Protein AF-A0A8S3UVW4-F1 (afdb_monomer_lite)

InterPro domains:
  IPR052336 MlaD Inter-membrane Phospholipid Transporter [PTHR33371] (251-351)

pLDDT: mean 81.44, std 20.73, range [29.52, 98.62]

Secondary structure (DSSP, 8-state):
-HHHHHHHHHHHHHHHHHHH--HHHHHHHHHHHHHHHHHHHHHHHHHHHHHHS--SSTT-HHHHHHHHHHHHHTT----S--PEEETTEEE-SHHHHHHHHHHHHHHHH-------HHHHHHHS--------PPPP--------------------TTTHHHHHHHHHHHHHHHHHHHHHHHHHHHHHHHHHHHHHHHHHHHHHHHHHHHHHHHHHHHHHHHHHHHHHHHHHHHHHHHHHHHHHHHHHHHHHHHHHHHHHHHHHHHHHHHHHHHHHHHHHHHHHHHHHHHHHHHHHHHHHHHHHHHHHHHHHHHHHHHHHHHHHHHHHHHHHHHHHHHHHHHHHHHHHHHHHHHT-

Sequence (356 aa):
METKRLIRKRDRLYKKSKKSGNASLAKKYKEVKHQVQKSIRKSYWEYIESIILPPQDETNFGTMKKFWTYIKHKKTDYSGITEIKQDGKLLTDPLQKAGALNAQFQSVFTPASNISHTEFVKQCNMPQNTPFPPISKLIIKTDESTGKVKTITRDSKSIAGDFTSSTEDAYSNFDDLLSIVDDMLSIVDDLQSIVDDLQSIVDDLQSIVDDLQSIDDDFQSIDDDLQSIVDDLQSNDDDLQSIDDDLQSIDDDLQSIVDDLQSIDDDLQSIVDDLQSIVDDLQSIVDDLQSIVDDLQSIVDDLQSIVDDLQSIVDDLQSIVDDLQSIDDDLQSIVDNFNSIVDNFKSSVEDYRIMR

Radius of gyration: 77.14 Å; chains: 1; bounding box: 157×60×262 Å

Structure (mmCIF, N/CA/C/O backbone):
data_AF-A0A8S3UVW4-F1
#
_entry.id   AF-A0A8S3UVW4-F1
#
loop_
_atom_site.group_PDB
_atom_site.id
_atom_site.type_symbol
_atom_site.label_atom_id
_atom_site.label_alt_id
_atom_site.label_comp_id
_atom_site.label_asym_id
_atom_site.label_entity_id
_atom_site.label_seq_id
_atom_site.pdbx_PDB_ins_code
_atom_site.Cartn_x
_atom_site.Cartn_y
_atom_site.Cartn_z
_atom_site.occupancy
_atom_site.B_iso_or_equiv
_atom_site.auth_seq_id
_atom_site.auth_comp_id
_atom_site.auth_asym_id
_atom_site.auth_atom_id
_atom_site.pdbx_PDB_model_num
ATOM 1 N N . MET A 1 1 ? 16.684 -0.192 30.675 1.00 62.12 1 MET A N 1
ATOM 2 C CA . MET A 1 1 ? 17.155 1.165 30.276 1.00 62.12 1 MET A CA 1
ATOM 3 C C . MET A 1 1 ? 17.521 1.268 28.795 1.00 62.12 1 MET A C 1
ATOM 5 O O . MET A 1 1 ? 17.350 2.335 28.212 1.00 62.12 1 MET A O 1
ATOM 9 N N . GLU A 1 2 ? 17.996 0.188 28.182 1.00 83.25 2 GLU A N 1
ATOM 10 C CA . GLU A 1 2 ? 18.424 0.146 26.780 1.00 83.25 2 GLU A CA 1
ATOM 11 C C . GLU A 1 2 ? 17.274 0.349 25.775 1.00 83.25 2 GLU A C 1
ATOM 13 O O . GLU A 1 2 ? 17.370 1.210 24.900 1.00 83.25 2 GLU A O 1
ATOM 18 N N . THR A 1 3 ? 16.123 -0.295 25.994 1.00 87.44 3 THR A N 1
ATOM 19 C CA . THR A 1 3 ? 14.907 -0.168 25.165 1.00 87.44 3 THR A CA 1
ATOM 20 C C . THR A 1 3 ? 14.432 1.285 25.044 1.00 87.44 3 THR A C 1
ATOM 22 O O . THR A 1 3 ? 14.183 1.783 23.949 1.00 87.44 3 THR A O 1
ATOM 25 N N . LYS A 1 4 ? 14.407 2.031 26.163 1.00 90.12 4 LYS A N 1
ATOM 26 C CA . LYS A 1 4 ? 14.031 3.460 26.184 1.00 90.12 4 LYS A CA 1
ATOM 27 C C . LYS A 1 4 ? 15.009 4.335 25.387 1.00 90.12 4 LYS A C 1
ATOM 29 O O . LYS A 1 4 ? 14.594 5.318 24.775 1.00 90.12 4 LYS A O 1
ATOM 34 N N . ARG A 1 5 ? 16.307 4.002 25.377 1.00 93.06 5 ARG A N 1
ATOM 35 C CA . ARG A 1 5 ? 17.310 4.719 24.568 1.00 93.06 5 ARG A CA 1
ATOM 36 C C . ARG A 1 5 ? 17.104 4.455 23.076 1.00 93.06 5 ARG A C 1
ATOM 38 O O . ARG A 1 5 ? 17.167 5.402 22.294 1.00 93.06 5 ARG A O 1
ATOM 45 N N . LEU A 1 6 ? 16.810 3.210 22.697 1.00 92.62 6 LEU A N 1
ATOM 46 C CA . LEU A 1 6 ? 16.515 2.831 21.312 1.00 92.62 6 LEU A CA 1
ATOM 47 C C . LEU A 1 6 ? 15.239 3.504 20.790 1.00 92.62 6 LEU A C 1
ATOM 49 O O . LEU A 1 6 ? 15.260 4.037 19.684 1.00 92.62 6 LEU A O 1
ATOM 53 N N . ILE A 1 7 ? 14.179 3.584 21.602 1.00 93.56 7 ILE A N 1
ATOM 54 C CA . ILE A 1 7 ? 12.934 4.289 21.242 1.00 93.56 7 ILE A CA 1
ATOM 55 C C . ILE A 1 7 ? 13.212 5.772 20.964 1.00 93.56 7 ILE A C 1
ATOM 57 O O . ILE A 1 7 ? 12.913 6.274 19.885 1.00 93.56 7 ILE A O 1
ATOM 61 N N . ARG A 1 8 ? 13.914 6.464 21.870 1.00 95.31 8 ARG A N 1
ATOM 62 C CA . ARG A 1 8 ? 14.284 7.875 21.653 1.00 95.31 8 ARG A CA 1
ATOM 63 C C . ARG A 1 8 ? 15.152 8.067 20.406 1.00 95.31 8 ARG A C 1
ATOM 65 O O . ARG A 1 8 ? 15.046 9.088 19.728 1.00 95.31 8 ARG A O 1
ATOM 72 N N . LYS A 1 9 ? 16.039 7.112 20.108 1.00 94.06 9 LYS A N 1
ATOM 73 C CA . LYS A 1 9 ? 16.880 7.129 18.902 1.00 94.06 9 LYS A CA 1
ATOM 74 C C . LYS A 1 9 ? 16.036 6.945 17.636 1.00 94.06 9 LYS A C 1
ATOM 76 O O . LYS A 1 9 ? 16.234 7.706 16.690 1.00 94.06 9 LYS A O 1
ATOM 81 N N . ARG A 1 10 ? 15.079 6.009 17.643 1.00 96.06 10 ARG A N 1
ATOM 82 C CA . ARG A 1 10 ? 14.088 5.804 16.574 1.00 96.06 10 ARG A CA 1
ATOM 83 C C . ARG A 1 10 ? 13.322 7.095 16.295 1.00 96.06 10 ARG A C 1
ATOM 85 O O . ARG A 1 10 ? 13.303 7.543 15.155 1.00 96.06 10 ARG A O 1
ATOM 92 N N . ASP A 1 11 ? 12.774 7.732 17.327 1.00 95.19 11 ASP A N 1
ATOM 93 C CA . ASP A 1 11 ? 11.920 8.920 17.172 1.00 95.19 11 ASP A CA 1
ATOM 94 C C . ASP A 1 11 ? 12.699 10.124 16.632 1.00 95.19 11 ASP A C 1
ATOM 96 O O . ASP A 1 11 ? 12.209 10.883 15.795 1.00 95.19 11 ASP A O 1
ATOM 100 N N . ARG A 1 12 ? 13.957 10.285 17.061 1.00 94.38 12 ARG A N 1
ATOM 101 C CA . ARG A 1 12 ? 14.860 11.304 16.504 1.00 94.38 12 ARG A CA 1
ATOM 102 C C . ARG A 1 12 ? 15.159 11.051 15.028 1.00 94.38 12 ARG A C 1
ATOM 104 O O . ARG A 1 12 ? 15.201 12.007 14.258 1.00 94.38 12 ARG A O 1
ATOM 111 N N . LEU A 1 13 ? 15.394 9.797 14.642 1.00 93.19 13 LEU A N 1
ATOM 112 C CA . LEU A 1 13 ? 15.670 9.430 13.252 1.00 93.19 13 LEU A CA 1
ATOM 113 C C . LEU A 1 13 ? 14.435 9.591 12.366 1.00 93.19 13 LEU A C 1
ATOM 115 O O . LEU A 1 13 ? 14.574 10.122 11.273 1.00 93.19 13 LEU A O 1
ATOM 119 N N . TYR A 1 14 ? 13.246 9.247 12.862 1.00 93.38 14 TYR A N 1
ATOM 120 C CA . TYR A 1 14 ? 11.978 9.491 12.173 1.00 93.38 14 TYR A CA 1
ATOM 121 C C . TYR A 1 14 ? 11.787 10.981 11.864 1.00 93.38 14 TYR A C 1
ATOM 123 O O . TYR A 1 14 ? 11.655 11.370 10.705 1.00 93.38 14 TYR A O 1
ATOM 131 N N . LYS A 1 15 ? 11.905 11.839 12.890 1.00 94.00 15 LYS A N 1
ATOM 132 C CA . LYS A 1 15 ? 11.778 13.299 12.736 1.00 94.00 15 LYS A CA 1
ATOM 133 C C . LYS A 1 15 ? 12.813 13.883 11.770 1.00 94.00 15 LYS A C 1
ATOM 135 O O . LYS A 1 15 ? 12.501 14.817 11.039 1.00 94.00 15 LYS A O 1
ATOM 140 N N . LYS A 1 16 ? 14.045 13.363 11.766 1.00 91.62 16 LYS A N 1
ATOM 141 C CA . LYS A 1 16 ? 15.105 13.809 10.844 1.00 91.62 16 LYS A CA 1
ATOM 142 C C . LYS A 1 16 ? 14.888 13.309 9.415 1.00 91.62 16 LYS A C 1
ATOM 144 O O . LYS A 1 16 ? 15.088 14.082 8.488 1.00 91.62 16 LYS A O 1
ATOM 149 N N . SER A 1 17 ? 14.464 12.058 9.245 1.00 91.44 17 SER A N 1
ATOM 150 C CA . SER A 1 17 ? 14.150 11.464 7.942 1.00 91.44 17 SER A CA 1
ATOM 151 C C . SER A 1 17 ? 13.014 12.222 7.258 1.00 91.44 17 SER A C 1
ATOM 153 O O . SER A 1 17 ? 13.178 12.649 6.121 1.00 91.44 17 SER A O 1
ATOM 155 N N . LYS A 1 18 ? 11.918 12.482 7.985 1.00 89.88 18 LYS A N 1
ATOM 156 C CA . LYS A 1 18 ? 10.736 13.187 7.466 1.00 89.88 18 LYS A CA 1
ATOM 157 C C . LYS A 1 18 ? 11.033 14.633 7.040 1.00 89.88 18 LYS A C 1
ATOM 159 O O . LYS A 1 18 ? 10.442 15.120 6.094 1.00 89.88 18 LYS A O 1
ATOM 164 N N . LYS A 1 19 ? 11.972 15.315 7.712 1.00 87.69 19 LYS A N 1
ATOM 165 C CA . LYS A 1 19 ? 12.374 16.695 7.370 1.00 87.69 19 LYS A CA 1
ATOM 166 C C . LYS A 1 19 ? 13.393 16.797 6.235 1.00 87.69 19 LYS A C 1
ATOM 168 O O . LYS A 1 19 ? 13.472 17.834 5.595 1.00 87.69 19 LYS A O 1
ATOM 173 N N . SER A 1 20 ? 14.237 15.782 6.065 1.00 82.50 20 SER A N 1
ATOM 174 C CA . SER A 1 20 ? 15.402 15.838 5.174 1.00 82.50 20 SER A CA 1
ATOM 175 C C . SER A 1 20 ? 15.191 15.116 3.843 1.00 82.50 20 SER A C 1
ATOM 177 O O . SER A 1 20 ? 16.038 15.282 2.971 1.00 82.50 20 SER A O 1
ATOM 179 N N . GLY A 1 21 ? 14.182 14.245 3.717 1.00 78.31 21 GLY A N 1
ATOM 180 C CA . GLY A 1 21 ? 13.968 13.415 2.519 1.00 78.31 21 GLY A CA 1
ATOM 181 C C . GLY A 1 21 ? 15.118 12.448 2.189 1.00 78.31 21 GLY A C 1
ATOM 182 O O . GLY A 1 21 ? 15.147 11.841 1.129 1.00 78.31 21 GLY A O 1
ATOM 183 N N . ASN A 1 22 ? 16.108 12.298 3.076 1.00 87.56 22 ASN A N 1
ATOM 184 C CA . ASN A 1 22 ? 17.343 11.581 2.771 1.00 87.56 22 ASN A CA 1
ATOM 185 C C . ASN A 1 22 ? 17.173 10.061 2.951 1.00 87.56 22 ASN A C 1
ATOM 187 O O . ASN A 1 22 ? 16.996 9.574 4.075 1.00 87.56 22 ASN A O 1
ATOM 191 N N . ALA A 1 23 ? 17.332 9.307 1.858 1.00 87.00 23 ALA A N 1
ATOM 192 C CA . ALA A 1 23 ? 17.219 7.846 1.817 1.00 87.00 23 ALA A CA 1
ATOM 193 C C . ALA A 1 23 ? 18.143 7.118 2.819 1.00 87.00 23 ALA A C 1
ATOM 195 O O . ALA A 1 23 ? 17.774 6.091 3.397 1.00 87.00 23 ALA A O 1
ATOM 196 N N . SER A 1 24 ? 19.324 7.673 3.117 1.00 90.50 24 SER A N 1
ATOM 197 C CA . SER A 1 24 ? 20.253 7.112 4.112 1.00 90.50 24 SER A CA 1
ATOM 198 C C . SER A 1 24 ? 19.690 7.182 5.538 1.00 90.50 24 SER A C 1
ATOM 200 O O . SER A 1 24 ? 19.870 6.261 6.342 1.00 90.50 24 SER A O 1
ATOM 202 N N . LEU A 1 25 ? 18.975 8.264 5.868 1.00 89.06 25 LEU A N 1
ATOM 203 C CA . LEU A 1 25 ? 18.324 8.430 7.169 1.00 89.06 25 LEU A CA 1
ATOM 204 C C . LEU A 1 25 ? 17.079 7.549 7.290 1.00 89.06 25 LEU A C 1
ATOM 206 O O . LEU A 1 25 ? 16.865 6.974 8.358 1.00 89.06 25 LEU A O 1
ATOM 210 N N . ALA A 1 26 ? 16.325 7.379 6.201 1.00 88.75 26 ALA A N 1
ATOM 211 C CA . ALA A 1 26 ? 15.185 6.467 6.142 1.00 88.75 26 ALA A CA 1
ATOM 212 C C . ALA A 1 26 ? 15.614 5.009 6.383 1.00 88.75 26 ALA A C 1
ATOM 214 O O . ALA A 1 26 ? 15.018 4.307 7.205 1.00 88.75 26 ALA A O 1
ATOM 215 N N . LYS A 1 27 ? 16.719 4.570 5.761 1.00 93.56 27 LYS A N 1
ATOM 216 C CA . LYS A 1 27 ? 17.301 3.237 5.990 1.00 93.56 27 LYS A CA 1
ATOM 217 C C . LYS A 1 27 ? 17.732 3.041 7.449 1.00 93.56 27 LYS A C 1
ATOM 219 O O . LYS A 1 27 ? 17.365 2.045 8.071 1.00 93.56 27 LYS A O 1
ATOM 224 N N . LYS A 1 28 ? 18.429 4.024 8.036 1.00 93.25 28 LYS A N 1
ATOM 225 C CA . LYS A 1 28 ? 18.827 4.002 9.460 1.00 93.25 28 LYS A CA 1
ATOM 226 C C . LYS A 1 28 ? 17.626 3.999 10.408 1.00 93.25 28 LYS A C 1
ATOM 228 O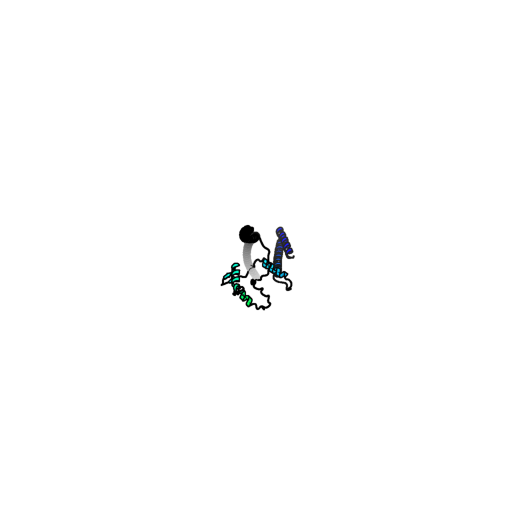 O . LYS A 1 28 ? 17.679 3.366 11.461 1.00 93.25 28 LYS A O 1
ATOM 233 N N . TYR A 1 29 ? 16.545 4.697 10.065 1.00 94.88 29 TYR A N 1
ATOM 234 C CA . TYR A 1 29 ? 15.299 4.644 10.824 1.00 94.88 29 TYR A CA 1
ATOM 235 C C . TYR A 1 29 ? 14.685 3.239 10.788 1.00 94.88 29 TYR A C 1
ATOM 237 O O . TYR A 1 29 ? 14.384 2.708 11.857 1.00 94.88 29 TYR A O 1
ATOM 245 N N . LYS A 1 30 ? 14.557 2.617 9.604 1.00 94.44 30 LYS A N 1
ATOM 246 C CA . LYS A 1 30 ? 14.018 1.251 9.459 1.00 94.44 30 LYS A CA 1
ATOM 247 C C . LYS A 1 30 ? 14.817 0.243 10.295 1.00 94.44 30 LYS A C 1
ATOM 249 O O . LYS A 1 30 ? 14.230 -0.554 11.025 1.00 94.44 30 LYS A O 1
ATOM 254 N N . GLU A 1 31 ? 16.143 0.346 10.281 1.00 95.44 31 GLU A N 1
ATOM 255 C CA . GLU A 1 31 ? 17.030 -0.512 11.074 1.00 95.44 31 GLU A CA 1
ATOM 256 C C . GLU A 1 31 ? 16.821 -0.335 12.590 1.00 95.44 31 GLU A C 1
ATOM 258 O O . GLU A 1 31 ? 16.631 -1.308 13.324 1.00 95.44 31 GLU A O 1
ATOM 263 N N . VAL A 1 32 ? 16.770 0.912 13.076 1.00 95.00 32 VAL A N 1
ATOM 264 C CA . VAL A 1 32 ? 16.536 1.191 14.502 1.00 95.00 32 VAL A CA 1
ATOM 265 C C . VAL A 1 32 ? 15.099 0.844 14.921 1.00 95.00 32 VAL A C 1
ATOM 267 O O . VAL A 1 32 ? 14.898 0.382 16.043 1.00 95.00 32 VAL A O 1
ATOM 270 N N . LYS A 1 33 ? 14.100 0.987 14.037 1.00 95.50 33 LYS A N 1
ATOM 271 C CA . LYS A 1 33 ? 12.714 0.529 14.262 1.00 95.50 33 LYS A CA 1
ATOM 272 C C . LYS A 1 33 ? 12.684 -0.979 14.524 1.00 95.50 33 LYS A C 1
ATOM 274 O O . LYS A 1 33 ? 12.089 -1.409 15.512 1.00 95.50 33 LYS A O 1
ATOM 279 N N . HIS A 1 34 ? 13.392 -1.760 13.709 1.00 95.38 34 HIS A N 1
ATOM 280 C CA . HIS A 1 34 ? 13.513 -3.208 13.888 1.00 95.38 34 HIS A CA 1
ATOM 281 C C . HIS A 1 34 ? 14.207 -3.579 15.208 1.00 95.38 34 HIS A C 1
ATOM 283 O O . HIS A 1 34 ? 13.744 -4.455 15.940 1.00 95.38 34 HIS A O 1
ATOM 289 N N . GLN A 1 35 ? 15.282 -2.871 15.569 1.00 94.12 35 GLN A N 1
ATOM 290 C CA . GLN A 1 35 ? 15.969 -3.077 16.850 1.00 94.12 35 GLN A CA 1
ATOM 291 C C . GLN A 1 35 ? 15.068 -2.771 18.053 1.00 94.12 35 GLN A C 1
ATOM 293 O O . GLN A 1 35 ? 15.087 -3.511 19.036 1.00 94.12 35 GLN A O 1
ATOM 298 N N . VAL A 1 36 ? 14.249 -1.717 17.973 1.00 95.31 36 VAL A N 1
ATOM 299 C CA . VAL A 1 36 ? 13.255 -1.388 19.006 1.00 95.31 36 VAL A CA 1
ATOM 300 C C . VAL A 1 36 ? 12.237 -2.515 19.151 1.00 95.31 36 VAL A C 1
ATOM 302 O O . VAL A 1 36 ? 12.032 -2.986 20.265 1.00 95.31 36 VAL A O 1
ATOM 305 N N . GLN A 1 37 ? 11.651 -2.994 18.050 1.00 93.62 37 GLN A N 1
ATOM 306 C CA . GLN A 1 37 ? 10.683 -4.097 18.085 1.00 93.62 37 GLN A CA 1
ATOM 307 C C . GLN A 1 37 ? 11.289 -5.367 18.693 1.00 93.62 37 GLN A C 1
ATOM 309 O O . GLN A 1 37 ? 10.684 -5.984 19.570 1.00 93.62 37 GLN A O 1
ATOM 314 N N . LYS A 1 38 ? 12.515 -5.723 18.290 1.00 94.25 38 LYS A N 1
ATOM 315 C CA . LYS A 1 38 ? 13.238 -6.874 18.845 1.00 94.25 38 LYS A CA 1
ATOM 316 C C . LYS A 1 38 ? 13.501 -6.709 20.342 1.00 94.25 38 LYS A C 1
ATOM 318 O O . LYS A 1 38 ? 13.289 -7.649 21.099 1.00 94.25 38 LYS A O 1
ATOM 323 N N . SER A 1 39 ? 13.926 -5.523 20.777 1.00 92.81 39 SER A N 1
ATOM 324 C CA . SER A 1 39 ? 14.197 -5.240 22.189 1.00 92.81 39 SER A CA 1
ATOM 325 C C . SER A 1 39 ? 12.926 -5.236 23.040 1.00 92.81 39 SER A C 1
ATOM 327 O O . SER A 1 39 ? 12.961 -5.768 24.143 1.00 92.81 39 SER A O 1
ATOM 329 N N . ILE A 1 40 ? 11.806 -4.708 22.534 1.00 91.75 40 ILE A N 1
ATOM 330 C CA . ILE A 1 40 ? 10.508 -4.745 23.227 1.00 91.75 40 ILE A CA 1
ATOM 331 C C . ILE A 1 40 ? 10.032 -6.188 23.381 1.00 91.75 40 ILE A C 1
ATOM 333 O O . ILE A 1 40 ? 9.729 -6.602 24.495 1.00 91.75 40 ILE A O 1
ATOM 337 N N . ARG A 1 41 ? 10.034 -6.974 22.293 1.00 91.25 41 ARG A N 1
ATOM 338 C CA . ARG A 1 41 ? 9.670 -8.398 22.350 1.00 91.25 41 ARG A CA 1
ATOM 339 C C . ARG A 1 41 ? 10.564 -9.161 23.319 1.00 91.25 41 ARG A C 1
ATOM 341 O O . ARG A 1 41 ? 10.056 -9.932 24.119 1.00 91.25 41 ARG A O 1
ATOM 348 N N . LYS A 1 42 ? 11.878 -8.920 23.287 1.00 91.69 42 LYS A N 1
ATOM 349 C CA . LYS A 1 42 ? 12.822 -9.552 24.212 1.00 91.69 42 LYS A CA 1
ATOM 350 C C . LYS A 1 42 ? 12.509 -9.198 25.667 1.00 91.69 42 LYS A C 1
ATOM 352 O O . LYS A 1 42 ? 12.380 -10.099 26.478 1.00 91.69 42 LYS A O 1
ATOM 357 N N . SER A 1 43 ? 12.332 -7.915 25.986 1.00 88.50 43 SER A N 1
ATOM 358 C CA . SER A 1 43 ? 12.001 -7.478 27.349 1.00 88.50 43 SER A CA 1
ATOM 359 C C . SER A 1 43 ? 10.641 -7.994 27.825 1.00 88.50 43 SER A C 1
ATOM 361 O O . SER A 1 43 ? 10.480 -8.273 29.007 1.00 88.50 43 SER A O 1
ATOM 363 N N . TYR A 1 44 ? 9.671 -8.137 26.919 1.00 88.12 44 TYR A N 1
ATOM 364 C CA . TYR A 1 44 ? 8.387 -8.765 27.219 1.00 88.12 44 TYR A CA 1
ATOM 365 C C . TYR A 1 44 ? 8.554 -10.251 27.553 1.00 88.12 44 TYR A C 1
ATOM 367 O O . TYR A 1 44 ? 8.058 -10.702 28.580 1.00 88.12 44 TYR A O 1
ATOM 375 N N . TRP A 1 45 ? 9.301 -10.999 26.738 1.00 86.50 45 TRP A N 1
ATOM 376 C CA . TRP A 1 45 ? 9.580 -12.410 27.007 1.00 86.50 45 TRP A CA 1
ATOM 377 C C . TRP A 1 45 ? 10.389 -12.612 28.289 1.00 86.50 45 TRP A C 1
ATOM 379 O O . TRP A 1 45 ? 10.007 -13.454 29.086 1.00 86.50 45 TRP A O 1
ATOM 389 N N . GLU A 1 46 ? 11.416 -11.798 28.548 1.00 86.25 46 GLU A N 1
ATOM 390 C CA . GLU A 1 46 ? 12.175 -11.811 29.813 1.00 86.25 46 GLU A CA 1
ATOM 391 C C . GLU A 1 46 ? 11.259 -11.538 31.026 1.00 86.25 46 GLU A C 1
ATOM 393 O O . GLU A 1 46 ? 11.422 -12.129 32.092 1.00 86.25 46 GLU A O 1
ATOM 398 N N . TYR A 1 47 ? 10.260 -10.663 30.871 1.00 85.12 47 TYR A N 1
ATOM 399 C CA . TYR A 1 47 ? 9.256 -10.403 31.904 1.00 85.12 47 TYR A CA 1
ATOM 400 C C . TYR A 1 47 ? 8.332 -11.606 32.133 1.00 85.12 47 TYR A C 1
ATOM 402 O O . TYR A 1 47 ? 8.141 -12.010 33.279 1.00 85.12 47 TYR A O 1
ATOM 410 N N . ILE A 1 48 ? 7.800 -12.208 31.068 1.00 81.94 48 ILE A N 1
ATOM 411 C CA . ILE A 1 48 ? 6.967 -13.416 31.152 1.00 81.94 48 ILE A CA 1
ATOM 412 C C . ILE A 1 48 ? 7.760 -14.590 31.741 1.00 81.94 48 ILE A C 1
ATOM 414 O O . ILE A 1 48 ? 7.266 -15.299 32.612 1.00 81.94 48 ILE A O 1
ATOM 418 N N . GLU A 1 49 ? 9.015 -14.757 31.341 1.00 83.00 49 GLU A N 1
ATOM 419 C CA . GLU A 1 49 ? 9.923 -15.765 31.883 1.00 83.00 49 GLU A CA 1
ATOM 420 C C . GLU A 1 49 ? 10.142 -15.558 33.388 1.00 83.00 49 GLU A C 1
ATOM 422 O O . GLU A 1 49 ? 10.036 -16.510 34.157 1.00 83.00 49 GLU A O 1
ATOM 427 N N . SER A 1 50 ? 10.309 -14.306 33.837 1.00 81.06 50 SER A N 1
ATOM 428 C CA . SER A 1 50 ? 10.406 -13.968 35.266 1.00 81.06 50 SER A CA 1
ATOM 429 C C . SER A 1 50 ? 9.123 -14.218 36.070 1.00 81.06 50 SER A C 1
ATOM 431 O O . SER A 1 50 ? 9.156 -14.249 37.302 1.00 81.06 50 SER A O 1
ATOM 433 N N . ILE A 1 51 ? 7.988 -14.348 35.382 1.00 76.56 51 ILE A N 1
ATOM 434 C CA . ILE A 1 51 ? 6.694 -14.682 35.973 1.00 76.56 51 ILE A CA 1
ATOM 435 C C . ILE A 1 51 ? 6.520 -16.201 36.061 1.00 76.56 51 ILE A C 1
ATOM 437 O O . ILE A 1 51 ? 6.041 -16.697 37.076 1.00 76.56 51 ILE A O 1
ATOM 441 N N . ILE A 1 52 ? 6.889 -16.932 35.009 1.00 72.81 52 ILE A N 1
ATOM 442 C CA . ILE A 1 52 ? 6.602 -18.366 34.875 1.00 72.81 52 ILE A CA 1
ATOM 443 C C . ILE A 1 52 ? 7.671 -19.233 35.556 1.00 72.81 52 ILE A C 1
ATOM 445 O O . ILE A 1 52 ? 7.344 -20.297 36.080 1.00 72.81 52 ILE A O 1
ATOM 449 N N . LEU A 1 53 ? 8.933 -18.797 35.583 1.00 69.19 53 LEU A N 1
ATOM 450 C CA . LEU A 1 53 ? 10.030 -19.539 36.203 1.00 69.19 53 LEU A CA 1
ATOM 451 C C . LEU A 1 53 ? 10.361 -18.950 37.584 1.00 69.19 53 LEU A C 1
ATOM 453 O O . LEU A 1 53 ? 10.978 -17.882 37.663 1.00 69.19 53 LEU A O 1
ATOM 457 N N . PRO A 1 54 ? 9.994 -19.614 38.697 1.00 58.88 54 PRO A N 1
ATOM 458 C CA . PRO A 1 54 ? 10.521 -19.234 39.998 1.00 58.88 54 PRO A CA 1
ATOM 459 C C . PRO A 1 54 ? 12.043 -19.487 40.028 1.00 58.88 54 PRO A C 1
ATOM 461 O O . PRO A 1 54 ? 12.509 -20.488 39.474 1.00 58.88 54 PRO A O 1
ATOM 464 N N . PRO A 1 55 ? 12.841 -18.606 40.662 1.00 58.84 55 PRO A N 1
ATOM 465 C CA . PRO A 1 55 ? 14.242 -18.896 40.939 1.00 58.84 55 PRO A CA 1
ATOM 466 C C . PRO A 1 55 ? 14.336 -20.221 41.704 1.00 58.84 55 PRO A C 1
ATOM 468 O O . PRO A 1 55 ? 13.524 -20.464 42.591 1.00 58.84 55 PRO A O 1
ATOM 471 N N . GLN A 1 56 ? 15.333 -21.050 41.389 1.00 58.16 56 GLN A N 1
ATOM 472 C CA . GLN A 1 56 ? 15.596 -22.351 42.036 1.00 58.16 56 GLN A CA 1
ATOM 473 C C . GLN A 1 56 ? 15.880 -22.249 43.553 1.00 58.16 56 GLN A C 1
ATOM 475 O O . GLN A 1 56 ? 16.076 -23.261 44.216 1.00 58.16 56 GLN A O 1
ATOM 480 N N . ASP A 1 57 ? 15.884 -21.037 44.108 1.00 58.44 57 ASP A N 1
ATOM 481 C CA . ASP A 1 57 ? 16.034 -20.782 45.530 1.00 58.44 57 ASP A CA 1
ATOM 482 C C . ASP A 1 57 ? 14.644 -20.726 46.187 1.00 58.44 57 ASP A C 1
ATOM 484 O O . ASP A 1 57 ? 13.906 -19.747 46.046 1.00 58.44 57 ASP A O 1
ATOM 488 N N . GLU A 1 58 ? 14.305 -21.774 46.942 1.00 53.25 58 GLU A N 1
ATOM 489 C CA . GLU A 1 58 ? 13.012 -22.050 47.606 1.00 53.25 58 GLU A CA 1
ATOM 490 C C . GLU A 1 58 ? 12.514 -20.974 48.605 1.00 53.25 58 GLU A C 1
ATOM 492 O O . GLU A 1 58 ? 11.539 -21.177 49.324 1.00 53.25 58 GLU A O 1
ATOM 497 N N . THR A 1 59 ? 13.148 -19.804 48.677 1.00 56.66 59 THR A N 1
ATOM 498 C CA . THR A 1 59 ? 12.873 -18.777 49.696 1.00 56.66 59 THR A CA 1
ATOM 499 C C . THR A 1 59 ? 12.135 -17.544 49.175 1.00 56.66 59 THR A C 1
ATOM 501 O O . THR A 1 59 ? 11.703 -16.712 49.975 1.00 56.66 59 THR A O 1
ATOM 504 N N . ASN A 1 60 ? 11.929 -17.400 47.860 1.00 55.69 60 ASN A N 1
ATOM 505 C CA . ASN A 1 60 ? 11.426 -16.148 47.286 1.00 55.69 60 ASN A CA 1
ATOM 506 C C . ASN A 1 60 ? 9.946 -16.217 46.850 1.00 55.69 60 ASN A C 1
ATOM 508 O O . ASN A 1 60 ? 9.616 -16.176 45.669 1.00 55.69 60 ASN A O 1
ATOM 512 N N . PHE A 1 61 ? 9.022 -16.227 47.820 1.00 56.62 61 PHE A N 1
ATOM 513 C CA . PHE A 1 61 ? 7.558 -16.154 47.610 1.00 56.62 61 PHE A CA 1
ATOM 514 C C . PHE A 1 61 ? 7.074 -14.915 46.816 1.00 56.62 61 PHE A C 1
ATOM 516 O O . PHE A 1 61 ? 5.903 -14.821 46.437 1.00 56.62 61 PHE A O 1
ATOM 523 N N . GLY A 1 62 ? 7.949 -13.934 46.562 1.00 61.19 62 GLY A N 1
ATOM 524 C CA . GLY A 1 62 ? 7.631 -12.712 45.822 1.00 61.19 62 GLY A CA 1
ATOM 525 C C . GLY A 1 62 ? 7.411 -12.910 44.316 1.00 61.19 62 GLY A C 1
ATOM 526 O O . GLY A 1 62 ? 6.641 -12.158 43.720 1.00 61.19 62 GLY A O 1
ATOM 527 N N . THR A 1 63 ? 8.035 -13.911 43.688 1.00 59.69 63 THR A N 1
ATOM 528 C CA . THR A 1 63 ? 7.837 -14.219 42.254 1.00 59.69 63 THR A CA 1
ATOM 529 C C . THR A 1 63 ? 6.505 -14.921 42.009 1.00 59.69 63 THR A C 1
ATOM 531 O O . THR A 1 63 ? 5.785 -14.558 41.081 1.00 59.69 63 THR A O 1
ATOM 534 N N . MET A 1 64 ? 6.098 -15.810 42.919 1.00 62.41 64 MET A N 1
ATOM 535 C CA . MET A 1 64 ? 4.795 -16.482 42.870 1.00 62.41 64 MET A CA 1
ATOM 536 C C . MET A 1 64 ? 3.629 -15.489 42.981 1.00 62.41 64 MET A C 1
ATOM 538 O O . MET A 1 64 ? 2.620 -15.632 42.295 1.00 62.41 64 MET A O 1
ATOM 542 N N . LYS A 1 65 ? 3.780 -14.419 43.776 1.00 67.38 65 LYS A N 1
ATOM 543 C CA . LYS A 1 65 ? 2.792 -13.327 43.823 1.00 67.38 65 LYS A CA 1
ATOM 544 C C . LYS A 1 65 ? 2.643 -12.623 42.472 1.00 67.38 65 LYS A C 1
ATOM 546 O O . LYS A 1 65 ? 1.518 -12.373 42.065 1.00 67.38 65 LYS A O 1
ATOM 551 N N . LYS A 1 66 ? 3.740 -12.353 41.753 1.00 69.62 66 LYS A N 1
ATOM 552 C CA . LYS A 1 66 ? 3.690 -11.713 40.422 1.00 69.62 66 LYS A CA 1
ATOM 553 C C . LYS A 1 66 ? 2.976 -12.583 39.390 1.00 69.62 66 LYS A C 1
ATOM 555 O O . LYS A 1 66 ? 2.227 -12.049 38.580 1.00 69.62 66 LYS A O 1
ATOM 560 N N . PHE A 1 67 ? 3.166 -13.898 39.462 1.00 69.56 67 PHE A N 1
ATOM 561 C CA . PHE A 1 67 ? 2.436 -14.869 38.649 1.00 69.56 67 PHE A CA 1
ATOM 562 C C . PHE A 1 67 ? 0.933 -14.835 38.909 1.00 69.56 67 PHE A C 1
ATOM 564 O O . PHE A 1 67 ? 0.154 -14.628 37.982 1.00 69.56 67 PHE A O 1
ATOM 571 N N . TRP A 1 68 ? 0.520 -14.925 40.172 1.00 69.75 68 TRP A N 1
ATOM 572 C CA . TRP A 1 68 ? -0.899 -14.861 40.521 1.00 69.75 68 TRP A CA 1
ATOM 573 C C . TRP A 1 68 ? -1.530 -13.498 40.216 1.00 69.75 68 TRP A C 1
ATOM 575 O O . TRP A 1 68 ? -2.676 -13.443 39.783 1.00 69.75 68 TRP A O 1
ATOM 585 N N . THR A 1 69 ? -0.795 -12.395 40.376 1.00 73.00 69 THR A N 1
ATOM 586 C CA . THR A 1 69 ? -1.247 -11.062 39.948 1.00 73.00 69 THR A CA 1
ATOM 587 C C . THR A 1 69 ? -1.419 -10.981 38.430 1.00 73.00 69 THR A C 1
ATOM 589 O O . THR A 1 69 ? -2.406 -10.417 37.967 1.00 73.00 69 THR A O 1
ATOM 592 N N . TYR A 1 70 ? -0.502 -11.565 37.653 1.00 73.31 70 TYR A N 1
ATOM 593 C CA . TYR A 1 70 ? -0.602 -11.616 36.193 1.00 73.31 70 TYR A CA 1
ATOM 594 C C . TYR A 1 70 ? -1.820 -12.428 35.728 1.00 73.31 70 TYR A C 1
ATOM 596 O O . TYR A 1 70 ? -2.569 -11.950 34.880 1.00 73.31 70 TYR A O 1
ATOM 604 N N . ILE A 1 71 ? -2.061 -13.604 36.323 1.00 68.31 71 ILE A N 1
ATOM 605 C CA . ILE A 1 71 ? -3.246 -14.432 36.037 1.00 68.31 71 ILE A CA 1
ATOM 606 C C . ILE A 1 71 ? -4.537 -13.681 36.373 1.00 68.31 71 ILE A C 1
ATOM 608 O O . ILE A 1 71 ? -5.414 -13.568 35.522 1.00 68.31 71 ILE A O 1
ATOM 612 N N . LYS A 1 72 ? -4.629 -13.077 37.566 1.00 67.31 72 LYS A N 1
ATOM 613 C CA . LYS A 1 72 ? -5.804 -12.283 37.968 1.00 67.31 72 LYS A CA 1
ATOM 614 C C . LYS A 1 72 ? -6.102 -11.136 36.999 1.00 67.31 72 LYS A C 1
ATOM 616 O O . LYS A 1 72 ? -7.257 -10.876 36.688 1.00 67.31 72 LYS A O 1
ATOM 621 N N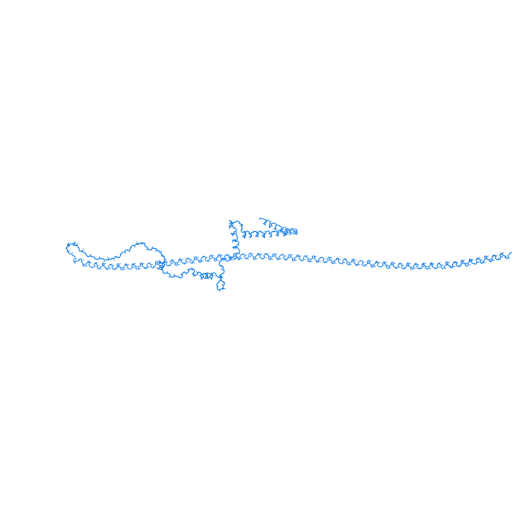 . HIS A 1 73 ? -5.068 -10.466 36.493 1.00 70.69 73 HIS A N 1
ATOM 622 C CA . HIS A 1 73 ? -5.227 -9.365 35.543 1.00 70.69 73 HIS A CA 1
ATOM 623 C C . HIS A 1 73 ? -5.656 -9.828 34.138 1.00 70.69 73 HIS A C 1
ATOM 625 O O . HIS A 1 73 ? -6.172 -9.032 33.361 1.00 70.69 73 HIS A O 1
ATOM 631 N N . LYS A 1 74 ? -5.490 -11.113 33.800 1.00 70.88 74 LYS A N 1
ATOM 632 C CA . LYS A 1 74 ? -5.916 -11.684 32.514 1.00 70.88 74 LYS A CA 1
ATOM 633 C C . LYS A 1 74 ? -7.402 -12.074 32.452 1.00 70.88 74 LYS A C 1
ATOM 635 O O . LYS A 1 74 ? -7.781 -12.687 31.457 1.00 70.88 74 LYS A O 1
ATOM 640 N N . LYS A 1 75 ? -8.220 -11.715 33.463 1.00 58.09 75 LYS A N 1
ATOM 641 C CA . LYS A 1 75 ? -9.703 -11.825 33.519 1.00 58.09 75 LYS A CA 1
ATOM 642 C C . LYS A 1 75 ? -10.283 -13.100 32.854 1.00 58.09 75 LYS A C 1
ATOM 644 O O . LYS A 1 75 ? -11.315 -13.044 32.199 1.00 58.09 75 LYS A O 1
ATOM 649 N N . THR A 1 76 ? -9.629 -14.255 32.995 1.00 55.50 76 THR A N 1
ATOM 650 C CA . THR A 1 76 ? -10.095 -15.534 32.408 1.00 55.50 76 THR A CA 1
ATOM 651 C C . THR A 1 76 ? -10.534 -16.563 33.441 1.00 55.50 76 THR A C 1
ATOM 653 O O . THR A 1 76 ? -11.036 -17.615 33.064 1.00 55.50 76 THR A O 1
ATOM 656 N N . ASP A 1 77 ? -10.462 -16.237 34.730 1.00 43.38 77 ASP A N 1
ATOM 657 C CA . ASP A 1 77 ? -10.900 -17.142 35.785 1.00 43.38 77 ASP A CA 1
ATOM 658 C C . ASP A 1 77 ? -12.176 -16.617 36.444 1.00 43.38 77 ASP A C 1
ATOM 660 O O . ASP A 1 77 ? -12.159 -15.742 37.310 1.00 43.38 77 ASP A O 1
ATOM 664 N N . TYR A 1 78 ? -13.293 -17.205 36.014 1.00 45.25 78 TYR A N 1
ATOM 665 C CA . TYR A 1 78 ? -14.541 -17.284 36.760 1.00 45.25 78 TYR A CA 1
ATOM 666 C C . TYR A 1 78 ? -14.245 -17.981 38.096 1.00 45.25 78 TYR A C 1
ATOM 668 O O . TYR A 1 78 ? -14.173 -19.209 38.189 1.00 45.25 78 TYR A O 1
ATOM 676 N N . SER A 1 79 ? -13.992 -17.204 39.145 1.00 48.97 79 SER A N 1
ATOM 677 C CA . SER A 1 79 ? -13.854 -17.746 40.490 1.00 48.97 79 SER A CA 1
ATOM 678 C C . SER A 1 79 ? -15.226 -18.191 40.994 1.00 48.97 79 SER A C 1
ATOM 680 O O . SER A 1 79 ? -16.026 -17.358 41.406 1.00 48.97 79 SER A O 1
ATOM 682 N N . GLY A 1 80 ? -15.488 -19.501 40.990 1.00 54.28 80 GLY A N 1
ATOM 683 C CA . GLY A 1 80 ? -16.622 -20.062 41.726 1.00 54.28 80 GLY A CA 1
ATOM 684 C C . GLY A 1 80 ? -17.138 -21.404 41.213 1.00 54.28 80 GLY A C 1
ATOM 685 O O . GLY A 1 80 ? -18.207 -21.465 40.615 1.00 54.28 80 GLY A O 1
ATOM 686 N N . ILE A 1 81 ? -16.413 -22.482 41.536 1.00 55.12 81 ILE A N 1
ATOM 687 C CA . ILE A 1 81 ? -16.822 -23.896 41.407 1.00 55.12 81 ILE A CA 1
ATOM 688 C C . ILE A 1 81 ? -16.888 -24.408 39.953 1.00 55.12 81 ILE A C 1
ATOM 690 O O . ILE A 1 81 ? -17.735 -23.996 39.156 1.00 55.12 81 ILE A O 1
ATOM 694 N N . THR A 1 82 ? -16.012 -25.374 39.645 1.00 61.06 82 THR A N 1
ATOM 695 C CA . THR A 1 82 ? -16.001 -26.173 38.407 1.00 61.06 82 THR A CA 1
ATOM 696 C C . THR A 1 82 ? -17.403 -26.674 38.057 1.00 61.06 82 THR A C 1
ATOM 698 O O . THR A 1 82 ? -18.165 -27.051 38.946 1.00 61.06 82 THR A O 1
ATOM 701 N N . GLU A 1 83 ? -17.753 -26.676 36.771 1.00 63.44 83 GLU A N 1
ATOM 702 C CA . GLU A 1 83 ? -19.059 -27.122 36.271 1.00 63.44 83 GLU A CA 1
ATOM 703 C C . GLU A 1 83 ? -19.430 -28.508 36.825 1.00 63.44 83 GLU A C 1
ATOM 705 O O . GLU A 1 83 ? -18.707 -29.491 36.645 1.00 63.44 83 GLU A O 1
ATOM 710 N N . ILE A 1 84 ? -20.561 -28.582 37.531 1.00 66.44 84 ILE A N 1
ATOM 711 C CA . ILE A 1 84 ? -21.049 -29.814 38.154 1.00 66.44 84 ILE A CA 1
ATOM 712 C C . ILE A 1 84 ? -21.968 -30.506 37.152 1.00 66.44 84 ILE A C 1
ATOM 714 O O . ILE A 1 84 ? -22.891 -29.894 36.612 1.00 66.44 84 ILE A O 1
ATOM 718 N N . LYS A 1 85 ? -21.721 -31.791 36.889 1.00 69.31 85 LYS A N 1
ATOM 719 C CA . LYS A 1 85 ? -22.565 -32.610 36.016 1.00 69.31 85 LYS A CA 1
ATOM 720 C C . LYS A 1 85 ? -23.443 -33.528 36.859 1.00 69.31 85 LYS A C 1
ATOM 722 O O . LYS A 1 85 ? -22.927 -34.424 37.521 1.00 69.31 85 LYS A O 1
ATOM 727 N N . GLN A 1 86 ? -24.756 -33.338 36.784 1.00 73.06 86 GLN A N 1
ATOM 728 C CA . GLN A 1 86 ? -25.755 -34.190 37.433 1.00 73.06 86 GLN A CA 1
ATOM 729 C C . GLN A 1 86 ? -26.707 -34.734 36.359 1.00 73.06 86 GLN A C 1
ATOM 731 O O . GLN A 1 86 ? -27.150 -33.991 35.484 1.00 73.06 86 GLN A O 1
ATOM 736 N N . ASP A 1 87 ? -26.940 -36.050 36.347 1.00 66.19 87 ASP A N 1
ATOM 737 C CA . ASP A 1 87 ? -27.836 -36.744 35.401 1.00 66.19 87 ASP A CA 1
ATOM 738 C C . ASP A 1 87 ? -27.603 -36.420 33.913 1.00 66.19 87 ASP A C 1
ATOM 740 O O . ASP A 1 87 ? -28.523 -36.333 33.099 1.00 66.19 87 ASP A O 1
ATOM 744 N N . GLY A 1 88 ? -26.338 -36.225 33.532 1.00 67.75 88 GLY A N 1
ATOM 745 C CA . GLY A 1 88 ? -25.959 -35.966 32.142 1.00 67.75 88 GLY A CA 1
ATOM 746 C C . GLY A 1 88 ? -26.053 -34.503 31.699 1.00 67.75 88 GLY A C 1
ATOM 747 O O . GLY A 1 88 ? -25.571 -34.204 30.607 1.00 67.75 88 GLY A O 1
ATOM 748 N N . LYS A 1 89 ? -26.582 -33.595 32.531 1.00 67.31 89 LYS A N 1
ATOM 749 C CA . LYS A 1 89 ? -26.674 -32.153 32.252 1.00 67.31 89 LYS A CA 1
ATOM 750 C C . LYS A 1 89 ? -25.604 -31.364 33.007 1.00 67.31 89 LYS A C 1
ATOM 752 O O . LYS A 1 89 ? -25.243 -31.703 34.131 1.00 67.31 89 LYS A O 1
ATOM 757 N N . LEU A 1 90 ? -25.081 -30.331 32.351 1.00 72.00 90 LEU A N 1
ATOM 758 C CA . LEU A 1 90 ? -24.068 -29.426 32.888 1.00 72.00 90 LEU A CA 1
ATOM 759 C C . LEU A 1 90 ? -24.766 -28.290 33.651 1.00 72.00 90 LEU A C 1
ATOM 761 O O . LEU A 1 90 ? -25.596 -27.597 33.066 1.00 72.00 90 LEU A O 1
ATOM 765 N N . LEU A 1 91 ? -24.460 -28.121 34.939 1.00 70.19 91 LEU A N 1
ATOM 766 C CA . LEU A 1 91 ? -25.046 -27.079 35.786 1.00 70.19 91 LEU A CA 1
ATOM 767 C C . LEU A 1 91 ? -24.114 -25.862 35.831 1.00 70.19 91 LEU A C 1
ATOM 769 O O . LEU A 1 91 ? -23.023 -25.917 36.407 1.00 70.19 91 LEU A O 1
ATOM 773 N N . THR A 1 92 ? -24.548 -24.765 35.213 1.00 67.56 92 THR A N 1
ATOM 774 C CA . THR A 1 92 ? -23.798 -23.500 35.131 1.00 67.56 92 THR A CA 1
ATOM 775 C C . THR A 1 92 ? -24.290 -22.452 36.134 1.00 67.56 92 THR A C 1
ATOM 777 O O . THR A 1 92 ? -23.489 -21.645 36.596 1.00 67.56 92 THR A O 1
ATOM 780 N N . ASP A 1 93 ? -25.563 -22.517 36.535 1.00 71.38 93 ASP A N 1
ATOM 781 C CA . ASP A 1 93 ? -26.226 -21.587 37.458 1.00 71.38 93 ASP A CA 1
ATOM 782 C C . ASP A 1 93 ? -25.810 -21.818 38.938 1.00 71.38 93 ASP A C 1
ATOM 784 O O . ASP A 1 93 ? -25.912 -22.953 39.426 1.00 71.38 93 ASP A O 1
ATOM 788 N N . PRO A 1 94 ? -25.345 -20.786 39.678 1.00 71.94 94 PRO A N 1
ATOM 789 C CA . PRO A 1 94 ? -24.916 -20.898 41.078 1.00 71.94 94 PRO A CA 1
ATOM 790 C C . PRO A 1 94 ? -25.949 -21.528 42.022 1.00 71.94 94 PRO A C 1
ATOM 792 O O . PRO A 1 94 ? -25.580 -22.345 42.870 1.00 71.94 94 PRO A O 1
ATOM 795 N N . LEU A 1 95 ? -27.239 -21.216 41.849 1.00 73.94 95 LEU A N 1
ATOM 796 C CA . LEU A 1 95 ? -28.313 -21.762 42.688 1.00 73.94 95 LEU A CA 1
ATOM 797 C C . LEU A 1 95 ? -28.465 -23.278 42.479 1.00 73.94 95 LEU A C 1
ATOM 799 O O . LEU A 1 95 ? -28.640 -24.048 43.426 1.00 73.94 95 LEU A O 1
ATOM 803 N N . GLN A 1 96 ? -28.325 -23.723 41.228 1.00 73.88 96 GLN A N 1
ATOM 804 C CA . GLN A 1 96 ? -28.394 -25.137 40.858 1.00 73.88 96 GLN A CA 1
ATOM 805 C C . GLN A 1 96 ? -27.175 -25.914 41.363 1.00 73.88 96 GLN A C 1
ATOM 807 O O . GLN A 1 96 ? -27.326 -27.035 41.851 1.00 73.88 96 GLN A O 1
ATOM 812 N N . LYS A 1 97 ? -25.976 -25.314 41.316 1.00 75.31 97 LYS A N 1
ATOM 813 C CA . LYS A 1 97 ? -24.757 -25.899 41.901 1.00 75.31 97 LYS A CA 1
ATOM 814 C C . LYS A 1 97 ? -24.888 -26.074 43.417 1.00 75.31 97 LYS A C 1
ATOM 816 O O . LYS A 1 97 ? -24.549 -27.138 43.935 1.00 75.31 97 LYS A O 1
ATOM 821 N N . ALA A 1 98 ? -25.412 -25.065 44.118 1.00 72.69 98 ALA A N 1
ATOM 822 C CA . ALA A 1 98 ? -25.654 -25.135 45.558 1.00 72.69 98 ALA A CA 1
ATOM 823 C C . ALA A 1 98 ? -26.668 -26.237 45.909 1.00 72.69 98 ALA A C 1
ATOM 825 O O . ALA A 1 98 ? -26.412 -27.041 46.804 1.00 72.69 98 ALA A O 1
ATOM 826 N N . GLY A 1 99 ? -27.769 -26.340 45.157 1.00 76.38 99 GLY A N 1
ATOM 827 C CA . GLY A 1 99 ? -28.762 -27.406 45.324 1.00 76.38 99 GLY A CA 1
ATOM 828 C C . GLY A 1 99 ? -28.193 -28.812 45.095 1.00 76.38 99 GLY A C 1
ATOM 829 O O . GLY A 1 99 ? -28.441 -29.712 45.899 1.00 76.38 99 GLY A O 1
ATOM 830 N N . ALA A 1 100 ? -27.380 -28.996 44.049 1.00 75.81 100 ALA A N 1
ATOM 831 C CA . ALA A 1 100 ? -26.736 -30.272 43.730 1.00 75.81 100 ALA A CA 1
ATOM 832 C C . ALA A 1 100 ? -25.751 -30.726 44.822 1.00 75.81 100 ALA A C 1
ATOM 834 O O . ALA A 1 100 ? -25.767 -31.886 45.238 1.00 75.81 100 ALA A O 1
ATOM 835 N N . LEU A 1 101 ? -24.926 -29.804 45.330 1.00 74.56 101 LEU A N 1
ATOM 836 C CA . LEU A 1 101 ? -24.000 -30.083 46.430 1.00 74.56 101 LEU A CA 1
ATOM 837 C C . LEU A 1 101 ? -24.749 -30.385 47.731 1.00 74.56 101 LEU A C 1
ATOM 839 O O . LEU A 1 101 ? -24.401 -31.335 48.432 1.00 74.56 101 LEU A O 1
ATOM 843 N N . ASN A 1 102 ? -25.807 -29.631 48.033 1.00 76.94 102 ASN A N 1
ATOM 844 C CA . ASN A 1 102 ? -26.608 -29.861 49.230 1.00 76.94 102 ASN A CA 1
ATOM 845 C C . ASN A 1 102 ? -27.266 -31.251 49.197 1.00 76.94 102 ASN A C 1
ATOM 847 O O . ASN A 1 102 ? -27.198 -31.982 50.179 1.00 76.94 102 ASN A O 1
ATOM 851 N N . ALA A 1 103 ? -27.792 -31.677 48.042 1.00 74.81 103 ALA A N 1
ATOM 852 C CA . ALA A 1 103 ? -28.335 -33.023 47.851 1.00 74.81 103 ALA A CA 1
ATOM 853 C C . ALA A 1 103 ? -27.271 -34.131 48.004 1.00 74.81 103 ALA A C 1
ATOM 855 O O . ALA A 1 103 ? -27.543 -35.173 48.601 1.00 74.81 103 ALA A O 1
ATOM 856 N N . GLN A 1 104 ? -26.048 -33.912 47.507 1.00 75.81 104 GLN A N 1
ATOM 857 C CA . GLN A 1 104 ? -24.953 -34.882 47.615 1.00 75.81 104 GLN A CA 1
ATOM 858 C C . GLN A 1 104 ? -24.473 -35.070 49.063 1.00 75.81 104 GLN A C 1
ATOM 860 O O . GLN A 1 104 ? -24.199 -36.195 49.489 1.00 75.81 104 GLN A O 1
ATOM 865 N N . PHE A 1 105 ? -24.382 -33.982 49.829 1.00 65.56 105 PHE A N 1
ATOM 866 C CA . PHE A 1 105 ? -23.875 -34.000 51.203 1.00 65.56 105 PHE A CA 1
ATOM 867 C C . PHE A 1 105 ? -24.970 -34.097 52.272 1.00 65.56 105 PHE A C 1
ATOM 869 O O . PHE A 1 105 ? -24.647 -34.236 53.452 1.00 65.56 105 PHE A O 1
ATOM 876 N N . GLN A 1 106 ? -26.251 -34.124 51.889 1.00 66.88 106 GLN A N 1
ATOM 877 C CA . GLN A 1 106 ? -27.370 -34.239 52.827 1.00 66.88 106 GLN A CA 1
ATOM 878 C C . GLN A 1 106 ? -27.224 -35.461 53.747 1.00 66.88 106 GLN A C 1
ATOM 880 O O . GLN A 1 106 ? -27.439 -35.348 54.952 1.00 66.88 106 GLN A O 1
ATOM 885 N N . SER A 1 107 ? -26.763 -36.603 53.219 1.00 56.81 107 SER A N 1
ATOM 886 C CA . SER A 1 107 ? -26.541 -37.829 54.011 1.00 56.81 107 SER A CA 1
ATOM 887 C C . SER A 1 107 ? -25.333 -37.771 54.956 1.00 56.81 107 SER A C 1
ATOM 889 O O . SER A 1 107 ? -25.246 -38.566 55.888 1.00 56.81 107 SER A O 1
ATOM 891 N N . VAL A 1 108 ? -24.409 -36.831 54.737 1.00 56.06 108 VAL A N 1
ATOM 892 C CA . VAL A 1 108 ? -23.207 -36.646 55.567 1.00 56.06 108 VAL A CA 1
ATOM 893 C C . VAL A 1 108 ? -23.518 -35.776 56.789 1.00 56.06 108 VAL A C 1
ATOM 895 O O . VAL A 1 108 ? -22.901 -35.950 57.837 1.00 56.06 108 VAL A O 1
ATOM 898 N N . PHE A 1 109 ? -24.506 -34.883 56.677 1.00 51.59 109 PHE A N 1
ATOM 899 C CA . PHE A 1 109 ? -24.866 -33.922 57.727 1.00 51.59 109 PHE A CA 1
ATOM 900 C C . PHE A 1 109 ? -26.228 -34.168 58.389 1.00 51.59 109 PHE A C 1
ATOM 902 O O . PHE A 1 109 ? -26.562 -33.477 59.348 1.00 51.59 109 PHE A O 1
ATOM 909 N N . THR A 1 110 ? -26.993 -35.173 57.954 1.00 52.84 110 THR A N 1
ATOM 910 C CA . THR A 1 110 ? -28.172 -35.649 58.694 1.00 52.84 110 THR A CA 1
ATOM 911 C C . THR A 1 110 ? -27.928 -37.050 59.255 1.00 52.84 110 THR A C 1
ATOM 913 O O . THR A 1 110 ? -28.060 -38.041 58.537 1.00 52.84 110 THR A O 1
ATOM 916 N N . PRO A 1 111 ? -27.613 -37.191 60.557 1.00 49.44 111 PRO A N 1
ATOM 917 C CA . PRO A 1 111 ? -27.836 -38.454 61.228 1.00 49.44 111 PRO A CA 1
ATOM 918 C C . PRO A 1 111 ? -29.351 -38.644 61.327 1.00 49.44 111 PRO A C 1
ATOM 920 O O . PRO A 1 111 ? -30.040 -37.934 62.060 1.00 49.44 111 PRO A O 1
ATOM 923 N N . ALA A 1 112 ? -29.878 -39.610 60.581 1.00 48.88 112 ALA A N 1
ATOM 924 C CA . ALA A 1 112 ? -31.214 -40.141 60.795 1.00 48.88 112 ALA A CA 1
ATOM 925 C C . ALA A 1 112 ? -31.250 -40.888 62.138 1.00 48.88 112 ALA A C 1
ATOM 927 O O . ALA A 1 112 ? -31.190 -42.112 62.195 1.00 48.88 112 ALA A O 1
ATOM 928 N N . SER A 1 113 ? -31.326 -40.145 63.235 1.00 48.94 113 SER A N 1
ATOM 929 C CA . SER A 1 113 ? -31.732 -40.680 64.525 1.00 48.94 113 SER A CA 1
ATOM 930 C C . SER A 1 113 ? -32.320 -39.547 65.360 1.00 48.94 113 SER A C 1
ATOM 932 O O . SER A 1 113 ? -31.599 -38.801 66.018 1.00 48.94 113 SER A O 1
ATOM 934 N N . ASN A 1 114 ? -33.649 -39.430 65.332 1.00 58.53 114 ASN A N 1
ATOM 935 C CA . ASN A 1 114 ? -34.408 -38.790 66.403 1.00 58.53 114 ASN A CA 1
ATOM 936 C C . ASN A 1 114 ? -34.188 -39.615 67.678 1.00 58.53 114 ASN A C 1
ATOM 938 O O . ASN A 1 114 ? -34.965 -40.514 67.982 1.00 58.53 114 ASN A O 1
ATOM 942 N N . ILE A 1 115 ? -33.091 -39.352 68.381 1.00 57.91 115 ILE A N 1
ATOM 943 C CA . ILE A 1 115 ? -32.835 -39.894 69.712 1.00 57.91 115 ILE A CA 1
ATOM 944 C C . ILE A 1 115 ? -33.388 -38.855 70.680 1.00 57.91 115 ILE A C 1
ATOM 946 O O . ILE A 1 115 ? -32.944 -37.705 70.679 1.00 57.91 115 ILE A O 1
ATOM 950 N N . SER A 1 116 ? -34.387 -39.219 71.484 1.00 58.81 116 SER A N 1
ATOM 951 C CA . SER A 1 116 ? -34.893 -38.309 72.511 1.00 58.81 116 SER A CA 1
ATOM 952 C C . SER A 1 116 ? -33.780 -37.998 73.516 1.00 58.81 116 SER A C 1
ATOM 954 O O . SER A 1 116 ? -32.901 -38.823 73.770 1.00 58.81 116 SER A O 1
ATOM 956 N N . HIS A 1 117 ? -33.824 -36.819 74.141 1.00 51.44 117 HIS A N 1
ATOM 957 C CA . HIS A 1 117 ? -32.809 -36.376 75.110 1.00 51.44 117 HIS A CA 1
ATOM 958 C C . HIS A 1 117 ? -32.518 -37.426 76.207 1.00 51.44 117 HIS A C 1
ATOM 960 O O . HIS A 1 117 ? -31.390 -37.582 76.668 1.00 51.44 117 HIS A O 1
ATOM 966 N N . THR A 1 118 ? -33.527 -38.224 76.558 1.00 55.22 118 THR A N 1
ATOM 967 C CA . THR A 1 118 ? -33.458 -39.340 77.508 1.00 55.22 118 THR A CA 1
ATOM 968 C C . THR A 1 118 ? -32.654 -40.559 77.034 1.00 55.22 118 THR A C 1
ATOM 970 O O . THR A 1 118 ? -32.094 -41.270 77.868 1.00 55.22 118 THR A O 1
ATOM 973 N N . GLU A 1 119 ? -32.565 -40.821 75.731 1.00 56.66 119 GLU A N 1
ATOM 974 C CA . GLU A 1 119 ? -31.756 -41.910 75.164 1.00 56.66 119 GLU A CA 1
ATOM 975 C C . GLU A 1 119 ? -30.298 -41.485 74.941 1.00 56.66 119 GLU A C 1
ATOM 977 O O . GLU A 1 119 ? -29.387 -42.276 75.192 1.00 56.66 119 GLU A O 1
ATOM 982 N N . PHE A 1 120 ? -30.062 -40.212 74.600 1.00 55.22 120 PHE A N 1
ATOM 983 C CA . PHE A 1 120 ? -28.719 -39.629 74.492 1.00 55.22 120 PHE A CA 1
ATOM 984 C C . PHE A 1 120 ? -27.956 -39.695 75.829 1.00 55.22 120 PHE A C 1
ATOM 986 O O . PHE A 1 120 ? -26.789 -40.085 75.879 1.00 55.22 120 PHE A O 1
ATOM 993 N N . VAL A 1 121 ? -28.641 -39.418 76.944 1.00 55.59 121 VAL A N 1
ATOM 994 C CA . VAL A 1 121 ? -28.053 -39.486 78.295 1.00 55.59 121 VAL A CA 1
ATOM 995 C C . VAL A 1 121 ? -27.687 -40.922 78.708 1.00 55.59 121 VAL A C 1
ATOM 997 O O . VAL A 1 121 ? -26.766 -41.106 79.499 1.00 55.59 121 VAL A O 1
ATOM 1000 N N . LYS A 1 122 ? -28.341 -41.955 78.155 1.00 59.94 122 LYS A N 1
ATOM 1001 C CA . LYS A 1 122 ? -28.014 -43.366 78.443 1.00 59.94 122 LYS A CA 1
ATOM 1002 C C . LYS A 1 122 ? -26.775 -43.879 77.703 1.00 59.94 122 LYS A C 1
ATOM 1004 O O . LYS A 1 122 ? -26.139 -44.807 78.194 1.00 59.94 122 LYS A O 1
ATOM 1009 N N . GLN A 1 123 ? -26.442 -43.321 76.537 1.00 53.06 123 GLN A N 1
ATOM 1010 C CA . GLN A 1 123 ? -25.263 -43.727 75.754 1.00 53.06 123 GLN A CA 1
ATOM 1011 C C . GLN A 1 123 ? -23.967 -43.057 76.225 1.00 53.06 123 GLN A C 1
ATOM 1013 O O . GLN A 1 123 ? -22.884 -43.619 76.057 1.00 53.06 123 GLN A O 1
ATOM 1018 N N . CYS A 1 124 ? -24.065 -41.898 76.873 1.00 44.06 124 CYS A N 1
ATOM 1019 C CA . CYS A 1 124 ? -22.939 -41.263 77.542 1.00 44.06 124 CYS A CA 1
ATOM 1020 C C . CYS A 1 124 ? -22.702 -41.942 78.897 1.00 44.06 124 CYS A C 1
ATOM 1022 O O . CYS A 1 124 ? -23.314 -41.594 79.904 1.00 44.06 124 CYS A O 1
ATOM 1024 N N . ASN A 1 125 ? -21.810 -42.933 78.916 1.00 48.03 125 ASN A N 1
ATOM 1025 C CA . ASN A 1 125 ? -21.391 -43.672 80.107 1.00 48.03 125 ASN A CA 1
ATOM 1026 C C . ASN A 1 125 ? -20.605 -42.760 81.080 1.00 48.03 125 ASN A C 1
ATOM 1028 O O . ASN A 1 125 ? -19.380 -42.815 81.163 1.00 48.03 125 ASN A O 1
ATOM 1032 N N . MET A 1 126 ? -21.318 -41.882 81.787 1.00 43.44 126 MET A N 1
ATOM 1033 C CA . MET A 1 126 ? -20.814 -41.040 82.873 1.00 43.44 126 MET A CA 1
ATOM 1034 C C . MET A 1 126 ? -21.141 -41.716 84.216 1.00 43.44 126 MET A C 1
ATOM 1036 O O . MET A 1 126 ? -22.306 -42.049 84.451 1.00 43.44 126 MET A O 1
ATOM 1040 N N . PRO A 1 127 ? -20.168 -41.928 85.122 1.00 38.62 127 PRO A N 1
ATOM 1041 C CA . PRO A 1 127 ? -20.433 -42.530 86.424 1.00 38.62 127 PRO A CA 1
ATOM 1042 C C . PRO A 1 127 ? -21.295 -41.596 87.289 1.00 38.62 127 PRO A C 1
ATOM 1044 O O . PRO A 1 127 ? -20.845 -40.559 87.769 1.00 38.62 127 PRO A O 1
ATOM 1047 N N . GLN A 1 128 ? -22.552 -41.986 87.495 1.00 40.75 128 GLN A N 1
ATOM 1048 C CA . GLN A 1 128 ? -23.499 -41.366 88.422 1.00 40.75 128 GLN A CA 1
ATOM 1049 C C . GLN A 1 128 ? -23.227 -41.860 89.848 1.00 40.75 128 GLN A C 1
ATOM 1051 O O . GLN A 1 128 ? -23.696 -42.942 90.195 1.00 40.75 128 GLN A O 1
ATOM 1056 N N . ASN A 1 129 ? -22.489 -41.097 90.668 1.00 41.25 129 ASN A N 1
ATOM 1057 C CA . ASN A 1 129 ? -22.672 -41.100 92.128 1.00 41.25 129 ASN A CA 1
ATOM 1058 C C . ASN A 1 129 ? -21.900 -39.963 92.836 1.00 41.25 129 ASN A C 1
ATOM 1060 O O . ASN A 1 129 ? -20.744 -40.152 93.197 1.00 41.25 129 ASN A O 1
ATOM 1064 N N . THR A 1 130 ? -22.549 -38.835 93.136 1.00 41.53 130 THR A N 1
ATOM 1065 C CA . THR A 1 130 ? -22.463 -38.230 94.481 1.00 41.53 130 THR A CA 1
ATOM 1066 C C . THR A 1 130 ? -23.758 -37.465 94.805 1.00 41.53 130 THR A C 1
ATOM 1068 O O . THR A 1 130 ? -24.350 -36.866 93.908 1.00 41.53 130 THR A O 1
ATOM 1071 N N . PRO A 1 131 ? -24.251 -37.511 96.059 1.00 48.19 131 PRO A N 1
ATOM 1072 C CA . PRO A 1 131 ? -25.647 -37.232 96.385 1.00 48.19 131 PRO A CA 1
ATOM 1073 C C . PRO A 1 131 ? -25.833 -35.864 97.062 1.00 48.19 131 PRO A C 1
ATOM 1075 O O . PRO A 1 131 ? -25.172 -35.571 98.056 1.00 48.19 131 PRO A O 1
ATOM 1078 N N . PHE A 1 132 ? -26.799 -35.067 96.600 1.00 34.94 132 PHE A N 1
ATOM 1079 C CA . PHE A 1 132 ? -27.426 -34.027 97.425 1.00 34.94 132 PHE A CA 1
ATOM 1080 C C . PHE A 1 132 ? -28.845 -34.479 97.813 1.00 34.94 132 PHE A C 1
ATOM 1082 O O . PHE A 1 132 ? -29.560 -35.016 96.964 1.00 34.94 132 PHE A O 1
ATOM 1089 N N . PRO A 1 133 ? -29.249 -34.343 99.089 1.00 43.91 133 PRO A N 1
ATOM 1090 C CA . PRO A 1 133 ? -30.464 -34.961 99.607 1.00 43.91 133 PRO A CA 1
ATOM 1091 C C . PRO A 1 133 ? -31.730 -34.153 99.257 1.00 43.91 133 PRO A C 1
ATOM 1093 O O . PRO A 1 133 ? -31.663 -32.929 99.139 1.00 43.91 133 PRO A O 1
ATOM 1096 N N . PRO A 1 134 ? -32.902 -34.809 99.150 1.00 49.56 134 PRO A N 1
ATOM 1097 C CA . PRO A 1 134 ? -34.182 -34.137 98.961 1.00 49.56 134 PRO A CA 1
ATOM 1098 C C . PRO A 1 134 ? -34.679 -33.538 100.286 1.00 49.56 134 PRO A C 1
ATOM 1100 O O . PRO A 1 134 ? -34.712 -34.222 101.310 1.00 49.56 134 PRO A O 1
ATOM 1103 N N . ILE A 1 135 ? -35.104 -32.272 100.264 1.00 34.38 135 ILE A N 1
ATOM 1104 C CA . ILE A 1 135 ? -35.806 -31.642 101.392 1.00 34.38 135 ILE A CA 1
ATOM 1105 C C . ILE A 1 135 ? -37.300 -31.999 101.330 1.00 34.38 135 ILE A C 1
ATOM 1107 O O . ILE A 1 135 ? -37.920 -32.060 100.271 1.00 34.38 135 ILE A O 1
ATOM 1111 N N . SER A 1 136 ? -37.836 -32.312 102.506 1.00 36.97 136 SER A N 1
ATOM 1112 C CA . SER A 1 136 ? -39.036 -33.097 102.794 1.00 36.97 136 SER A CA 1
ATOM 1113 C C . SER A 1 136 ? -40.370 -32.334 102.828 1.00 36.97 136 SER A C 1
ATOM 1115 O O . SER A 1 136 ? -40.435 -31.157 103.165 1.00 36.97 136 SER A O 1
ATOM 1117 N N . LYS A 1 137 ? -41.447 -33.100 102.583 1.00 36.00 137 LYS A N 1
ATOM 1118 C CA . LYS A 1 137 ? -42.878 -32.803 102.796 1.00 36.00 137 LYS A CA 1
ATOM 1119 C C . LYS A 1 137 ? -43.160 -32.126 104.149 1.00 36.00 137 LYS A C 1
ATOM 1121 O O . LYS A 1 137 ? -42.836 -32.688 105.194 1.00 36.00 137 LYS A O 1
ATOM 1126 N N . LEU A 1 138 ? -43.871 -31.000 104.123 1.00 29.84 138 LEU A N 1
ATOM 1127 C CA . LEU A 1 138 ? -44.490 -30.394 105.304 1.00 29.84 138 LEU A CA 1
ATOM 1128 C C . LEU A 1 138 ? -45.865 -31.035 105.552 1.00 29.84 138 LEU A C 1
ATOM 1130 O O . LEU A 1 138 ? -46.754 -30.993 104.705 1.00 29.84 138 LEU A O 1
ATOM 1134 N N . ILE A 1 139 ? -46.002 -31.670 106.717 1.00 36.00 139 ILE A N 1
ATOM 1135 C CA . ILE A 1 139 ? -47.229 -32.266 107.253 1.00 36.00 139 ILE A CA 1
ATOM 1136 C C . ILE A 1 139 ? -47.694 -31.363 108.397 1.00 36.00 139 ILE A C 1
ATOM 1138 O O . ILE A 1 139 ? -46.948 -31.139 109.348 1.00 36.00 139 ILE A O 1
ATOM 1142 N N . ILE A 1 140 ? -48.929 -30.871 108.307 1.00 34.84 140 ILE A N 1
ATOM 1143 C CA . ILE A 1 140 ? -49.632 -30.191 109.398 1.00 34.84 140 ILE A CA 1
ATOM 1144 C C . ILE A 1 140 ? -49.936 -31.225 110.489 1.00 34.84 140 ILE A C 1
ATOM 1146 O O . ILE A 1 140 ? -50.511 -32.278 110.204 1.00 34.84 140 ILE A O 1
ATOM 1150 N N . LYS A 1 141 ? -49.582 -30.915 111.738 1.00 32.59 141 LYS A N 1
ATOM 1151 C CA . LYS A 1 141 ? -50.122 -31.581 112.927 1.00 32.59 141 LYS A CA 1
ATOM 1152 C C . LYS A 1 141 ? -50.591 -30.530 113.924 1.00 32.59 141 LYS A C 1
ATOM 1154 O O . LYS A 1 141 ? -49.793 -29.768 114.458 1.00 32.59 141 LYS A O 1
ATOM 1159 N N . THR A 1 142 ? -51.899 -30.509 114.134 1.00 40.12 142 THR A N 1
ATOM 1160 C CA . THR A 1 142 ? -52.552 -30.009 115.341 1.00 40.12 142 THR A CA 1
ATOM 1161 C C . THR A 1 142 ? -52.172 -30.894 116.522 1.00 40.12 142 THR A C 1
ATOM 1163 O O . THR A 1 142 ? -52.187 -32.112 116.369 1.00 40.12 142 THR A O 1
ATOM 1166 N N . ASP A 1 143 ? -51.915 -30.297 117.683 1.00 31.52 143 ASP A N 1
ATOM 1167 C CA . ASP A 1 143 ? -52.208 -30.930 118.966 1.00 31.52 143 ASP A CA 1
ATOM 1168 C C . ASP A 1 143 ? -52.532 -29.862 120.014 1.00 31.52 143 ASP A C 1
ATOM 1170 O O . ASP A 1 143 ? -51.864 -28.836 120.159 1.00 31.52 143 ASP A O 1
ATOM 1174 N N . GLU A 1 144 ? -53.629 -30.132 120.705 1.00 33.44 144 GLU A N 1
ATOM 1175 C CA . GLU A 1 144 ? -54.168 -29.413 121.842 1.00 33.44 144 GLU A CA 1
ATOM 1176 C C . GLU A 1 144 ? -53.313 -29.682 123.091 1.00 33.44 144 GLU A C 1
ATOM 1178 O O . GLU A 1 144 ? -53.002 -30.832 123.380 1.00 33.44 144 GLU A O 1
ATOM 1183 N N . SER A 1 145 ? -53.036 -28.657 123.907 1.00 33.09 145 SER A N 1
ATOM 1184 C CA . SER A 1 145 ? -53.145 -28.780 125.372 1.00 33.09 145 SER A CA 1
ATOM 1185 C C . SER A 1 145 ? -53.068 -27.415 126.074 1.00 33.09 145 SER A C 1
ATOM 1187 O O . SER A 1 145 ? -52.004 -26.828 126.250 1.00 33.09 145 SER A O 1
ATOM 1189 N N . THR A 1 146 ? -54.238 -26.925 126.482 1.00 33.56 146 THR A N 1
ATOM 1190 C CA . THR A 1 146 ? -54.610 -26.583 127.871 1.00 33.56 146 THR A CA 1
ATOM 1191 C C . THR A 1 146 ? -53.547 -26.020 128.831 1.00 33.56 146 THR A C 1
ATOM 1193 O O . THR A 1 146 ? -52.626 -26.733 129.223 1.00 33.56 146 THR A O 1
ATOM 1196 N N . GLY A 1 147 ? -53.792 -24.828 129.407 1.00 30.22 147 GLY A N 1
ATOM 1197 C CA . GLY A 1 147 ? -52.982 -24.390 130.555 1.00 30.22 147 GLY A CA 1
ATOM 1198 C C . GLY A 1 147 ? -53.205 -23.025 131.220 1.00 30.22 147 GLY A C 1
ATOM 1199 O O . GLY A 1 147 ? -52.224 -22.366 131.510 1.00 30.22 147 GLY A O 1
ATOM 1200 N N . LYS A 1 148 ? -54.450 -22.654 131.561 1.00 33.22 148 LYS A N 1
ATOM 1201 C CA . LYS A 1 148 ? -54.834 -21.749 132.682 1.00 33.22 148 LYS A CA 1
ATOM 1202 C C . LYS A 1 148 ? -54.222 -20.328 132.772 1.00 33.22 148 LYS A C 1
ATOM 1204 O O . LYS A 1 148 ? -53.174 -20.139 133.374 1.00 33.22 148 LYS A O 1
ATOM 1209 N N . VAL A 1 149 ? -55.053 -19.314 132.509 1.00 29.52 149 VAL A N 1
ATOM 1210 C CA . VAL A 1 149 ? -55.165 -18.128 133.388 1.00 29.52 149 VAL A CA 1
ATOM 1211 C C . VAL A 1 149 ? -56.651 -17.848 133.604 1.00 29.52 149 VAL A C 1
ATOM 1213 O O . VAL A 1 149 ? -57.441 -17.835 132.664 1.00 29.52 149 VAL A O 1
ATOM 1216 N N . LYS A 1 150 ? -57.050 -17.738 134.871 1.00 37.78 150 LYS A N 1
ATOM 1217 C CA . LYS A 1 150 ? -58.438 -17.659 135.327 1.00 37.78 150 LYS A CA 1
ATOM 1218 C C . LYS A 1 150 ? -58.702 -16.254 135.866 1.00 37.78 150 LYS A C 1
ATOM 1220 O O . LYS A 1 150 ? -57.930 -15.790 136.700 1.00 37.78 150 LYS A O 1
ATOM 1225 N N . THR A 1 151 ? -59.872 -15.718 135.498 1.00 34.22 151 THR A N 1
ATOM 1226 C CA . THR A 1 151 ? -60.654 -14.631 136.140 1.00 34.22 151 THR A CA 1
ATOM 1227 C C . THR A 1 151 ? -60.026 -13.228 136.106 1.00 34.22 151 THR A C 1
ATOM 1229 O O . THR A 1 151 ? -58.853 -13.062 136.389 1.00 34.22 151 THR A O 1
ATOM 1232 N N . ILE A 1 152 ? -60.762 -12.170 135.750 1.00 33.97 152 ILE A N 1
ATOM 1233 C CA . ILE A 1 152 ? -61.857 -11.583 136.544 1.00 33.97 152 ILE A CA 1
ATOM 1234 C C . ILE A 1 152 ? -62.985 -11.009 135.656 1.00 33.97 152 ILE A C 1
ATOM 1236 O O . ILE A 1 152 ? -62.816 -10.658 134.497 1.00 33.97 152 ILE A O 1
ATOM 1240 N N . THR A 1 153 ? -64.159 -10.999 136.273 1.00 39.19 153 THR A N 1
ATOM 1241 C CA . THR A 1 153 ? -65.527 -10.693 135.855 1.00 39.19 153 THR A CA 1
ATOM 1242 C C . THR A 1 153 ? -65.859 -9.272 135.374 1.00 39.19 153 THR A C 1
ATOM 1244 O O . THR A 1 153 ? -65.466 -8.304 136.013 1.00 39.19 153 THR A O 1
ATOM 1247 N N . ARG A 1 154 ? -66.853 -9.269 134.466 1.00 42.31 154 ARG A N 1
ATOM 1248 C CA . ARG A 1 154 ? -68.068 -8.424 134.366 1.00 42.31 154 ARG A CA 1
ATOM 1249 C C . ARG A 1 154 ? -68.062 -7.144 133.510 1.00 42.31 154 ARG A C 1
ATOM 1251 O O . ARG A 1 154 ? -67.152 -6.335 133.536 1.00 42.31 154 ARG A O 1
ATOM 1258 N N . ASP A 1 155 ? -69.216 -7.030 132.844 1.00 45.22 155 ASP A N 1
ATOM 1259 C CA . ASP A 1 155 ? -69.870 -5.902 132.170 1.00 45.22 155 ASP A CA 1
ATOM 1260 C C . ASP A 1 155 ? -69.366 -5.478 130.778 1.00 45.22 155 ASP A C 1
ATOM 1262 O O . ASP A 1 155 ? -68.593 -4.542 130.613 1.00 45.22 155 ASP A O 1
ATOM 1266 N N . SER A 1 156 ? -69.874 -6.143 129.725 1.00 43.09 156 SER A N 1
ATOM 1267 C CA . SER A 1 156 ? -69.682 -5.710 128.321 1.00 43.09 156 SER A CA 1
ATOM 1268 C C . SER A 1 156 ? -70.832 -6.114 127.374 1.00 43.09 156 SER A C 1
ATOM 1270 O O . SER A 1 156 ? -70.607 -6.409 126.207 1.00 43.09 156 SER A O 1
ATOM 1272 N N . LYS A 1 157 ? -72.094 -6.163 127.837 1.00 50.31 157 LYS A N 1
ATOM 1273 C CA . LYS A 1 157 ? -73.237 -6.606 126.995 1.00 50.31 157 LYS A CA 1
ATOM 1274 C C . LYS A 1 157 ? -73.880 -5.499 126.137 1.00 50.31 157 LYS A C 1
ATOM 1276 O O . LYS A 1 157 ? -74.745 -5.798 125.328 1.00 50.31 157 LYS A O 1
ATOM 1281 N N . SER A 1 158 ? -73.429 -4.250 126.282 1.00 46.28 158 SER A N 1
ATOM 1282 C CA . SER A 1 158 ? -73.803 -3.114 125.416 1.00 46.28 158 SER A CA 1
ATOM 1283 C C . SER A 1 158 ? -72.680 -2.692 124.457 1.00 46.28 158 SER A C 1
ATOM 1285 O O . SER A 1 158 ? -72.902 -1.822 123.630 1.00 46.28 158 SER A O 1
ATOM 1287 N N . ILE A 1 159 ? -71.495 -3.310 124.564 1.00 50.09 159 ILE A N 1
ATOM 1288 C CA . ILE A 1 159 ? -70.356 -3.114 123.648 1.00 50.09 159 ILE A CA 1
ATOM 1289 C C . ILE A 1 159 ? -70.380 -4.180 122.542 1.00 50.09 159 ILE A C 1
ATOM 1291 O O . ILE A 1 159 ? -69.934 -3.920 121.439 1.00 50.09 159 ILE A O 1
ATOM 1295 N N . ALA A 1 160 ? -70.952 -5.362 122.803 1.00 44.81 160 ALA A N 1
ATOM 1296 C CA . ALA A 1 160 ? -70.962 -6.483 121.863 1.00 44.81 160 ALA A CA 1
ATOM 1297 C C . ALA A 1 160 ? -71.788 -6.243 120.584 1.00 44.81 160 ALA A C 1
ATOM 1299 O O . ALA A 1 160 ? -71.417 -6.788 119.561 1.00 44.81 160 ALA A O 1
ATOM 1300 N N . GLY A 1 161 ? -72.862 -5.440 120.619 1.00 51.78 161 GLY A N 1
ATOM 1301 C CA . GLY A 1 161 ? -73.654 -5.112 119.418 1.00 51.78 161 GLY A CA 1
ATOM 1302 C C . GLY A 1 161 ? -72.959 -4.115 118.478 1.00 51.78 161 GLY A C 1
ATOM 1303 O O . GLY A 1 161 ? -72.993 -4.284 117.259 1.00 51.78 161 GLY A O 1
ATOM 1304 N N . ASP A 1 162 ? -72.266 -3.127 119.057 1.00 49.69 162 ASP A N 1
ATOM 1305 C CA . ASP A 1 162 ? -71.351 -2.230 118.332 1.00 49.69 162 ASP A CA 1
ATOM 1306 C C . ASP A 1 162 ? -70.119 -2.995 117.829 1.00 49.69 162 ASP A C 1
ATOM 1308 O O . ASP A 1 162 ? -69.646 -2.751 116.728 1.00 49.69 162 ASP A O 1
ATOM 1312 N N . PHE A 1 163 ? -69.616 -3.972 118.595 1.00 50.00 163 PHE A N 1
ATOM 1313 C CA . PHE A 1 163 ? -68.499 -4.812 118.160 1.00 50.00 163 PHE A CA 1
ATOM 1314 C C . PHE A 1 163 ? -68.902 -5.766 117.030 1.00 50.00 163 PHE A C 1
ATOM 1316 O O . PHE A 1 163 ? -68.108 -5.957 116.126 1.00 50.00 163 PHE A O 1
ATOM 1323 N N . THR A 1 164 ? -70.109 -6.350 117.046 1.00 54.66 164 THR A N 1
ATOM 1324 C CA . THR A 1 164 ? -70.548 -7.296 116.002 1.00 54.66 164 THR A CA 1
ATOM 1325 C C . THR A 1 164 ? -70.844 -6.612 114.670 1.00 54.66 164 THR A C 1
ATOM 1327 O O . THR A 1 164 ? -70.457 -7.139 113.633 1.00 54.66 164 THR A O 1
ATOM 1330 N N . SER A 1 165 ? -71.459 -5.424 114.696 1.00 57.78 165 SER A N 1
ATOM 1331 C CA . SER A 1 165 ? -71.665 -4.608 113.487 1.00 57.78 165 SER A CA 1
ATOM 1332 C C . SER A 1 165 ? -70.342 -4.045 112.965 1.00 57.78 165 SER A C 1
ATOM 1334 O O . SER A 1 165 ? -70.041 -4.194 111.788 1.00 57.78 165 SER A O 1
ATOM 1336 N N . SER A 1 166 ? -69.474 -3.547 113.852 1.00 57.06 166 SER A N 1
ATOM 1337 C CA . SER A 1 166 ? -68.130 -3.101 113.474 1.00 57.06 166 SER A CA 1
ATOM 1338 C C . SER A 1 166 ? -67.235 -4.243 112.966 1.00 57.06 166 SER A C 1
ATOM 1340 O O . SER A 1 166 ? -66.334 -3.980 112.174 1.00 57.06 166 SER A O 1
ATOM 1342 N N . THR A 1 167 ? -67.463 -5.500 113.379 1.00 58.28 167 THR A N 1
ATOM 1343 C CA . THR A 1 167 ? -66.767 -6.666 112.806 1.00 58.28 167 THR A CA 1
ATOM 1344 C C . THR A 1 167 ? -67.332 -7.096 111.456 1.00 58.28 167 THR A C 1
ATOM 1346 O O . THR A 1 167 ? -66.545 -7.477 110.600 1.00 58.28 167 THR A O 1
ATOM 1349 N N . GLU A 1 168 ? -68.648 -7.023 111.227 1.00 64.00 168 GLU A N 1
ATOM 1350 C CA . GLU A 1 168 ? -69.247 -7.282 109.904 1.00 64.00 168 GLU A CA 1
ATOM 1351 C C . GLU A 1 168 ? -68.834 -6.211 108.887 1.00 64.00 168 GLU A C 1
ATOM 1353 O O . GLU A 1 168 ? -68.420 -6.553 107.780 1.00 64.00 168 GLU A O 1
ATOM 1358 N N . ASP A 1 169 ? -68.808 -4.940 109.293 1.00 67.81 169 ASP A N 1
ATOM 1359 C CA . ASP A 1 169 ? -68.255 -3.847 108.490 1.00 67.81 169 ASP A CA 1
ATOM 1360 C C . ASP A 1 169 ? -66.756 -4.061 108.217 1.00 67.81 169 ASP A C 1
ATOM 1362 O O . ASP A 1 169 ? -66.274 -3.783 107.122 1.00 67.81 169 ASP A O 1
ATOM 1366 N N . ALA A 1 170 ? -65.991 -4.590 109.180 1.00 71.38 170 ALA A N 1
ATOM 1367 C CA . ALA A 1 170 ? -64.580 -4.923 108.973 1.00 71.38 170 ALA A CA 1
ATOM 1368 C C . ALA A 1 170 ? -64.378 -6.082 107.979 1.00 71.38 170 ALA A C 1
ATOM 1370 O O . ALA A 1 170 ? -63.415 -6.046 107.215 1.00 71.38 170 ALA A O 1
ATOM 1371 N N . TYR A 1 171 ? -65.273 -7.077 107.957 1.00 73.69 171 TYR A N 1
ATOM 1372 C CA . TYR A 1 171 ? -65.253 -8.153 106.960 1.00 73.69 171 TYR A CA 1
ATOM 1373 C C . TYR A 1 171 ? -65.665 -7.655 105.567 1.00 73.69 171 TYR A C 1
ATOM 1375 O O . TYR A 1 171 ? -64.979 -7.979 104.605 1.00 73.69 171 TYR A O 1
ATOM 1383 N N . SER A 1 172 ? -66.690 -6.801 105.456 1.00 77.69 172 SER A N 1
ATOM 1384 C CA . SER A 1 172 ? -67.078 -6.175 104.178 1.00 77.69 172 SER A CA 1
ATOM 1385 C C . SER A 1 172 ? -65.960 -5.300 103.606 1.00 77.69 172 SER A C 1
ATOM 1387 O O . SER A 1 172 ? -65.631 -5.414 102.434 1.00 77.69 172 SER A O 1
ATOM 1389 N N . ASN A 1 173 ? -65.312 -4.480 104.442 1.00 80.44 173 ASN A N 1
ATOM 1390 C CA . ASN A 1 173 ? -64.160 -3.674 104.021 1.00 80.44 173 ASN A CA 1
ATOM 1391 C C . ASN A 1 173 ? -62.955 -4.540 103.604 1.00 80.44 173 ASN A C 1
ATOM 1393 O O . ASN A 1 173 ? -62.122 -4.097 102.815 1.00 80.44 173 ASN A O 1
ATOM 1397 N N . PHE A 1 174 ? -62.822 -5.751 104.156 1.00 83.38 174 PHE A N 1
ATOM 1398 C CA . PHE A 1 174 ? -61.763 -6.689 103.784 1.00 83.38 174 PHE A CA 1
ATOM 1399 C C . PHE A 1 174 ? -62.058 -7.401 102.457 1.00 83.38 174 PHE A C 1
ATOM 1401 O O . PHE A 1 174 ? -61.137 -7.578 101.662 1.00 83.38 174 PHE A O 1
ATOM 1408 N N . ASP A 1 175 ? -63.320 -7.738 102.185 1.00 83.50 175 ASP A N 1
ATOM 1409 C CA . ASP A 1 175 ? -63.761 -8.242 100.878 1.00 83.50 175 ASP A CA 1
ATOM 1410 C C . ASP A 1 175 ? -63.624 -7.167 99.785 1.00 83.50 175 ASP A C 1
ATOM 1412 O O . ASP A 1 175 ? -63.126 -7.460 98.699 1.00 83.50 175 ASP A O 1
ATOM 1416 N N . ASP A 1 176 ? -63.953 -5.906 100.087 1.00 86.69 176 ASP A N 1
ATOM 1417 C CA . ASP A 1 176 ? -63.710 -4.774 99.180 1.00 86.69 176 ASP A CA 1
ATOM 1418 C C . ASP A 1 176 ? -62.205 -4.590 98.906 1.00 86.69 176 ASP A C 1
ATOM 1420 O O . ASP A 1 176 ? -61.795 -4.358 97.769 1.00 86.69 176 ASP A O 1
ATOM 1424 N N . LEU A 1 177 ? -61.353 -4.743 99.931 1.00 87.25 177 LEU A N 1
ATOM 1425 C CA . LEU A 1 177 ? -59.895 -4.713 99.776 1.00 87.25 177 LEU A CA 1
ATOM 1426 C C . LEU A 1 177 ? -59.393 -5.867 98.893 1.00 87.25 177 LEU A C 1
ATOM 1428 O O . LEU A 1 177 ? -58.504 -5.656 98.071 1.00 87.25 177 LEU A O 1
ATOM 1432 N N . LEU A 1 178 ? -59.948 -7.071 99.052 1.00 88.75 178 LEU A N 1
ATOM 1433 C CA . LEU A 1 178 ? -59.634 -8.230 98.212 1.00 88.75 178 LEU A CA 1
ATOM 1434 C C . LEU A 1 178 ? -60.051 -7.995 96.755 1.00 88.75 178 LEU A C 1
ATOM 1436 O O . LEU A 1 178 ? -59.248 -8.252 95.864 1.00 88.75 178 LEU A O 1
ATOM 1440 N N . SER A 1 179 ? -61.236 -7.425 96.514 1.00 90.44 179 SER A N 1
ATOM 1441 C CA . SER A 1 179 ? -61.680 -7.034 95.168 1.00 90.44 179 SER A CA 1
ATOM 1442 C C . SER A 1 179 ? -60.735 -6.013 94.534 1.00 90.44 179 SER A C 1
ATOM 1444 O O . SER A 1 179 ? -60.390 -6.142 93.365 1.00 90.44 179 SER A O 1
ATOM 1446 N N . ILE A 1 180 ? -60.272 -5.021 95.303 1.00 92.69 180 ILE A N 1
ATOM 1447 C CA . ILE A 1 180 ? -59.284 -4.045 94.824 1.00 92.69 180 ILE A CA 1
ATOM 1448 C C . ILE A 1 180 ? -57.960 -4.737 94.480 1.00 92.69 180 ILE A C 1
ATOM 1450 O O . ILE A 1 180 ? -57.321 -4.374 93.496 1.00 92.69 180 ILE A O 1
ATOM 1454 N N . VAL A 1 181 ? -57.524 -5.719 95.275 1.00 93.31 181 VAL A N 1
ATOM 1455 C CA . VAL A 1 181 ? -56.303 -6.488 94.988 1.00 93.31 181 VAL A CA 1
ATOM 1456 C C . VAL A 1 181 ? -56.449 -7.297 93.698 1.00 93.31 181 VAL A C 1
ATOM 1458 O O . VAL A 1 181 ? -55.516 -7.291 92.899 1.00 93.31 181 VAL A O 1
ATOM 1461 N N . ASP A 1 182 ? -57.597 -7.932 93.462 1.00 93.50 182 ASP A N 1
ATOM 1462 C CA . ASP A 1 182 ? -57.873 -8.657 92.214 1.00 93.50 182 ASP A CA 1
ATOM 1463 C C . ASP A 1 182 ? -57.889 -7.713 90.999 1.00 93.50 182 ASP A C 1
ATOM 1465 O O . ASP A 1 182 ? -57.250 -8.004 89.987 1.00 93.50 182 ASP A O 1
ATOM 1469 N N . ASP A 1 183 ? -58.518 -6.539 91.116 1.00 94.69 183 ASP A N 1
ATOM 1470 C CA . ASP A 1 183 ? -58.484 -5.504 90.073 1.00 94.69 183 ASP A CA 1
ATOM 1471 C C . ASP A 1 183 ? -57.046 -5.019 89.809 1.00 94.69 183 ASP A C 1
ATOM 1473 O O . ASP A 1 183 ? -56.632 -4.851 88.661 1.00 94.69 183 ASP A O 1
ATOM 1477 N N . MET A 1 184 ? -56.245 -4.824 90.864 1.00 94.00 184 MET A N 1
ATOM 1478 C CA . MET A 1 184 ? -54.832 -4.452 90.733 1.00 94.00 184 MET A CA 1
ATOM 1479 C C . MET A 1 184 ? -54.001 -5.546 90.058 1.00 94.00 184 MET A C 1
ATOM 1481 O O . MET A 1 184 ? -53.105 -5.217 89.283 1.00 94.00 184 MET A O 1
ATOM 1485 N N . LEU A 1 185 ? -54.279 -6.824 90.332 1.00 94.50 185 LEU A N 1
ATOM 1486 C CA . LEU A 1 185 ? -53.631 -7.947 89.653 1.00 94.50 185 LEU A CA 1
ATOM 1487 C C . LEU A 1 185 ? -54.010 -7.986 88.168 1.00 94.50 185 LEU A C 1
ATOM 1489 O O . LEU A 1 185 ? -53.121 -8.113 87.332 1.00 94.50 185 LEU A O 1
ATOM 1493 N N . SER A 1 186 ? -55.285 -7.765 87.829 1.00 94.94 186 SER A N 1
ATOM 1494 C CA . SER A 1 186 ? -55.729 -7.649 86.432 1.00 94.94 186 SER A CA 1
ATOM 1495 C C . SER A 1 186 ? -55.019 -6.510 85.696 1.00 94.94 186 SER A C 1
ATOM 1497 O O . SER A 1 186 ? -54.597 -6.684 84.558 1.00 94.94 186 SER A O 1
ATOM 1499 N N . ILE A 1 187 ? -54.843 -5.351 86.341 1.00 95.69 187 ILE A N 1
ATOM 1500 C CA . ILE A 1 187 ? -54.103 -4.223 85.753 1.00 95.69 187 ILE A CA 1
ATOM 1501 C C . ILE A 1 187 ? -52.632 -4.588 85.519 1.00 95.69 187 ILE A C 1
ATOM 1503 O O . ILE A 1 187 ? -52.042 -4.156 84.531 1.00 95.69 187 ILE A O 1
ATOM 1507 N N . VAL A 1 188 ? -52.016 -5.356 86.423 1.00 96.00 188 VAL A N 1
ATOM 1508 C CA . VAL A 1 188 ? -50.634 -5.826 86.249 1.00 96.00 188 VAL A CA 1
ATOM 1509 C C . VAL A 1 188 ? -50.525 -6.765 85.049 1.00 96.00 188 VAL A C 1
ATOM 1511 O O . VAL A 1 188 ? -49.591 -6.606 84.264 1.00 96.00 188 VAL A O 1
ATOM 1514 N N . ASP A 1 189 ? -51.476 -7.681 84.871 1.00 96.44 189 ASP A N 1
ATOM 1515 C CA . ASP A 1 189 ? -51.516 -8.579 83.711 1.00 96.44 189 ASP A CA 1
ATOM 1516 C C . ASP A 1 189 ? -51.699 -7.797 82.396 1.00 96.44 189 ASP A C 1
ATOM 1518 O O . ASP A 1 189 ? -50.967 -8.030 81.431 1.00 96.44 189 ASP A O 1
ATOM 1522 N N . ASP A 1 190 ? -52.594 -6.803 82.369 1.00 96.88 190 ASP A N 1
ATOM 1523 C CA . ASP A 1 190 ? -52.785 -5.919 81.210 1.00 96.88 190 ASP A CA 1
ATOM 1524 C C . ASP A 1 190 ? -51.511 -5.116 80.888 1.00 96.88 190 ASP A C 1
ATOM 1526 O O . ASP A 1 190 ? -51.109 -4.999 79.728 1.00 96.88 190 ASP A O 1
ATOM 1530 N N . LEU A 1 191 ? -50.835 -4.577 81.911 1.00 95.81 191 LEU A N 1
ATOM 1531 C CA . LEU A 1 191 ? -49.559 -3.874 81.744 1.00 95.81 191 LEU A CA 1
ATOM 1532 C C . LEU A 1 191 ? -48.467 -4.802 81.209 1.00 95.81 191 LEU A C 1
ATOM 1534 O O . LEU A 1 191 ? -47.674 -4.372 80.373 1.00 95.81 191 LEU A O 1
ATOM 1538 N N . GLN A 1 192 ? -48.428 -6.056 81.661 1.00 96.25 192 GLN A N 1
ATOM 1539 C CA . GLN A 1 192 ? -47.485 -7.045 81.150 1.00 96.25 192 GLN A CA 1
ATOM 1540 C C . GLN A 1 192 ? -47.758 -7.355 79.672 1.00 96.25 192 GLN A C 1
ATOM 1542 O O . GLN A 1 192 ? -46.819 -7.359 78.881 1.00 96.25 192 GLN A O 1
ATOM 1547 N N . SER A 1 193 ? -49.026 -7.511 79.277 1.00 96.62 193 SER A N 1
ATOM 1548 C CA . SER A 1 193 ? -49.401 -7.690 77.867 1.00 96.62 193 SER A CA 1
ATOM 1549 C C . SER A 1 193 ? -48.959 -6.508 76.999 1.00 96.62 193 SER A C 1
ATOM 1551 O O . SER A 1 193 ? -48.433 -6.711 75.910 1.00 96.62 193 SER A O 1
ATOM 1553 N N . ILE A 1 194 ? -49.125 -5.270 77.479 1.00 96.69 194 ILE A N 1
ATOM 1554 C CA . ILE A 1 194 ? -48.671 -4.070 76.756 1.00 96.69 194 ILE A CA 1
ATOM 1555 C C . ILE A 1 194 ? -47.145 -4.053 76.612 1.00 96.69 194 ILE A C 1
ATOM 1557 O O . ILE A 1 194 ? -46.629 -3.632 75.578 1.00 96.69 194 ILE A O 1
ATOM 1561 N N . VAL A 1 195 ? -46.409 -4.479 77.643 1.00 97.50 195 VAL A N 1
ATOM 1562 C CA . VAL A 1 195 ? -44.943 -4.584 77.582 1.00 97.50 195 VAL A CA 1
ATOM 1563 C C . VAL A 1 195 ? -44.517 -5.602 76.526 1.00 97.50 195 VAL A C 1
ATOM 1565 O O . VAL A 1 195 ? -43.616 -5.304 75.743 1.00 97.50 195 VAL A O 1
ATOM 1568 N N . ASP A 1 196 ? -45.178 -6.757 76.469 1.00 97.50 196 ASP A N 1
ATOM 1569 C CA . ASP A 1 196 ? -44.885 -7.797 75.481 1.00 97.50 196 ASP A CA 1
ATOM 1570 C C . ASP A 1 196 ? -45.195 -7.313 74.048 1.00 97.50 196 ASP A C 1
ATOM 1572 O O . ASP A 1 196 ? -44.371 -7.486 73.146 1.00 97.50 196 ASP A O 1
ATOM 1576 N N . ASP A 1 197 ? -46.317 -6.613 73.842 1.00 97.88 197 ASP A N 1
ATOM 1577 C CA . ASP A 1 197 ? -46.670 -6.000 72.551 1.00 97.88 197 ASP A CA 1
ATOM 1578 C C . ASP A 1 197 ? -45.651 -4.927 72.126 1.00 97.88 197 ASP A C 1
ATOM 1580 O O . ASP A 1 197 ? -45.220 -4.883 70.971 1.00 97.88 197 ASP A O 1
ATOM 1584 N N . LEU A 1 198 ? -45.226 -4.062 73.056 1.00 96.81 198 LEU A N 1
ATOM 1585 C CA . LEU A 1 198 ? -44.189 -3.060 72.795 1.00 96.81 198 LEU A CA 1
ATOM 1586 C C . LEU A 1 198 ? -42.853 -3.713 72.435 1.00 96.81 198 LEU A C 1
ATOM 1588 O O . LEU A 1 198 ? -42.157 -3.203 71.558 1.00 96.81 198 LEU A O 1
ATOM 1592 N N . GLN A 1 199 ? -42.502 -4.828 73.077 1.00 97.31 199 GLN A N 1
ATOM 1593 C CA . GLN A 1 199 ? -41.295 -5.578 72.741 1.00 97.31 199 GLN A CA 1
ATOM 1594 C C . GLN A 1 199 ? -41.385 -6.167 71.328 1.00 97.31 199 GLN A C 1
ATOM 1596 O O . GLN A 1 199 ? -40.437 -6.021 70.561 1.00 97.31 199 GLN A O 1
ATOM 1601 N N . SER A 1 200 ? -42.534 -6.733 70.943 1.00 97.50 200 SER A N 1
ATOM 1602 C CA . SER A 1 200 ? -42.759 -7.214 69.572 1.00 97.50 200 SER A CA 1
ATOM 1603 C C . SER A 1 200 ? -42.611 -6.094 68.539 1.00 97.50 200 SER A C 1
ATOM 1605 O O . SER A 1 200 ? -41.988 -6.296 67.502 1.00 97.50 200 SER A O 1
ATOM 1607 N N . ILE A 1 201 ? -43.137 -4.896 68.821 1.00 97.50 201 ILE A N 1
ATOM 1608 C CA . ILE A 1 201 ? -42.990 -3.735 67.928 1.00 97.50 201 ILE A CA 1
ATOM 1609 C C . ILE A 1 201 ? -41.521 -3.313 67.807 1.00 97.50 201 ILE A C 1
ATOM 1611 O O . ILE A 1 201 ? -41.079 -2.927 66.726 1.00 97.50 201 ILE A O 1
ATOM 1615 N N . VAL A 1 202 ? -40.758 -3.354 68.903 1.00 97.88 202 VAL A N 1
ATOM 1616 C CA . VAL A 1 202 ? -39.319 -3.054 68.880 1.00 97.88 202 VAL A CA 1
ATOM 1617 C C . VAL A 1 202 ? -38.568 -4.061 68.010 1.00 97.88 202 VAL A C 1
ATOM 1619 O O . VAL A 1 202 ? -37.732 -3.647 67.208 1.00 97.88 202 VAL A O 1
ATOM 1622 N N . ASP A 1 203 ? -38.889 -5.348 68.127 1.00 98.00 203 ASP A N 1
ATOM 1623 C CA . ASP A 1 203 ? -38.265 -6.404 67.328 1.00 98.00 203 ASP A CA 1
ATOM 1624 C C . ASP A 1 203 ? -38.608 -6.247 65.830 1.00 98.00 203 ASP A C 1
ATOM 1626 O O . ASP A 1 203 ? -37.714 -6.311 64.982 1.00 98.00 203 ASP A O 1
ATOM 1630 N N . ASP A 1 204 ? -39.866 -5.934 65.497 1.00 98.19 204 ASP A N 1
ATOM 1631 C CA . ASP A 1 204 ? -40.297 -5.641 64.122 1.00 98.19 204 ASP A CA 1
ATOM 1632 C C . ASP A 1 204 ? -39.580 -4.405 63.548 1.00 98.19 204 ASP A C 1
ATOM 1634 O O . ASP A 1 204 ? -39.116 -4.414 62.406 1.00 98.19 204 ASP A O 1
ATOM 1638 N N . LEU A 1 205 ? -39.447 -3.333 64.340 1.00 97.31 205 LEU A N 1
ATOM 1639 C CA . LEU A 1 205 ? -38.708 -2.133 63.938 1.00 97.31 205 LEU A CA 1
ATOM 1640 C C . LEU A 1 205 ? -37.225 -2.433 63.704 1.00 97.31 205 LEU A C 1
ATOM 1642 O O . LEU A 1 205 ? -36.647 -1.885 62.766 1.00 97.31 205 LEU A O 1
ATOM 1646 N N . GLN A 1 206 ? -36.616 -3.296 64.519 1.00 97.75 206 GLN A N 1
ATOM 1647 C CA . GLN A 1 206 ? -35.233 -3.717 64.315 1.00 97.75 206 GLN A CA 1
ATOM 1648 C C . GLN A 1 206 ? -35.082 -4.514 63.014 1.00 97.75 206 GLN A C 1
ATOM 1650 O O . GLN A 1 206 ? -34.171 -4.229 62.243 1.00 97.75 206 GLN A O 1
ATOM 1655 N N . SER A 1 207 ? -36.012 -5.427 62.715 1.00 97.75 207 SER A N 1
ATOM 1656 C CA . SER A 1 207 ? -36.020 -6.156 61.438 1.00 97.75 207 SER A CA 1
ATOM 1657 C C . SER A 1 207 ? -36.128 -5.211 60.238 1.00 97.75 207 SER A C 1
ATOM 1659 O O . SER A 1 207 ? -35.418 -5.389 59.255 1.00 97.75 207 SER A O 1
ATOM 1661 N N . ILE A 1 208 ? -36.974 -4.177 60.317 1.00 97.69 208 ILE A N 1
ATOM 1662 C CA . ILE A 1 208 ? -37.101 -3.172 59.249 1.00 97.69 208 ILE A CA 1
ATOM 1663 C C . ILE A 1 208 ? -35.795 -2.387 59.069 1.00 97.69 208 ILE A C 1
ATOM 1665 O O . ILE A 1 208 ? -35.427 -2.055 57.943 1.00 97.69 208 ILE A O 1
ATOM 1669 N N . VAL A 1 209 ? -35.098 -2.060 60.160 1.00 98.06 209 VAL A N 1
ATOM 1670 C CA . VAL A 1 209 ? -33.795 -1.381 60.090 1.00 98.06 209 VAL A CA 1
ATOM 1671 C C . VAL A 1 209 ? -32.761 -2.261 59.392 1.00 98.06 209 VAL A C 1
ATOM 1673 O O . VAL A 1 209 ? -32.037 -1.756 58.536 1.00 98.06 209 VAL A O 1
ATOM 1676 N N . ASP A 1 210 ? -32.718 -3.550 59.718 1.00 98.12 210 ASP A N 1
ATOM 1677 C CA . ASP A 1 210 ? -31.790 -4.501 59.102 1.00 98.12 210 ASP A CA 1
ATOM 1678 C C . ASP A 1 210 ? -32.098 -4.680 57.599 1.00 98.12 210 ASP A C 1
ATOM 1680 O O . ASP A 1 210 ? -31.187 -4.639 56.769 1.00 98.12 210 ASP A O 1
ATOM 1684 N N . ASP A 1 211 ? -33.379 -4.767 57.220 1.00 98.25 211 ASP A N 1
ATOM 1685 C CA . ASP A 1 211 ? -33.808 -4.820 55.815 1.00 98.25 211 ASP A CA 1
ATOM 1686 C C . ASP A 1 211 ? -33.417 -3.544 55.048 1.00 98.25 211 ASP A C 1
ATOM 1688 O O . ASP A 1 211 ? -32.932 -3.610 53.918 1.00 98.25 211 ASP A O 1
ATOM 1692 N N . LEU A 1 212 ? -33.592 -2.365 55.658 1.00 97.38 212 LEU A N 1
ATOM 1693 C CA . LEU A 1 212 ? -33.186 -1.090 55.057 1.00 97.38 212 LEU A CA 1
ATOM 1694 C C . LEU A 1 212 ? -31.668 -0.990 54.877 1.00 97.38 212 LEU A C 1
ATOM 1696 O O . LEU A 1 212 ? -31.225 -0.424 53.881 1.00 97.38 212 LEU A O 1
ATOM 1700 N N . GLN A 1 213 ? -30.879 -1.538 55.806 1.00 97.94 213 GLN A N 1
ATOM 1701 C CA . GLN A 1 213 ? -29.424 -1.620 55.657 1.00 97.94 213 GLN A CA 1
ATOM 1702 C C . GLN A 1 213 ? -29.034 -2.542 54.501 1.00 97.94 213 GLN A C 1
ATOM 1704 O O . GLN A 1 213 ? -28.213 -2.153 53.677 1.00 97.94 213 GLN A O 1
ATOM 1709 N N . SER A 1 214 ? -29.671 -3.711 54.380 1.00 97.62 214 SER A N 1
ATOM 1710 C CA . SER A 1 214 ? -29.430 -4.615 53.249 1.00 97.62 214 SER A CA 1
ATOM 1711 C C . SER A 1 214 ? -29.765 -3.961 51.906 1.00 97.62 214 SER A C 1
ATOM 1713 O O . SER A 1 214 ? -29.043 -4.158 50.934 1.00 97.62 214 SER A O 1
ATOM 1715 N N . ILE A 1 215 ? -30.846 -3.177 51.840 1.00 97.56 215 ILE A N 1
ATOM 1716 C CA . ILE A 1 215 ? -31.216 -2.434 50.628 1.00 97.56 215 ILE A CA 1
ATOM 1717 C C . ILE A 1 215 ? -30.170 -1.361 50.294 1.00 97.56 215 ILE A C 1
ATOM 1719 O O . ILE A 1 215 ? -29.871 -1.153 49.119 1.00 97.56 215 ILE A O 1
ATOM 1723 N N . ASP A 1 216 ? -29.622 -0.668 51.296 1.00 97.88 216 ASP A N 1
ATOM 1724 C CA . ASP A 1 216 ? -28.562 0.327 51.082 1.00 97.88 216 ASP A CA 1
ATOM 1725 C C . ASP A 1 216 ? -27.282 -0.324 50.536 1.00 97.88 216 ASP A C 1
ATOM 1727 O O . ASP A 1 216 ? -26.712 0.172 49.564 1.00 97.88 216 ASP A O 1
ATOM 1731 N N . ASP A 1 217 ? -26.888 -1.475 51.087 1.00 97.94 217 ASP A N 1
ATOM 1732 C CA . ASP A 1 217 ? -25.750 -2.262 50.598 1.00 97.94 217 ASP A CA 1
ATOM 1733 C C . ASP A 1 217 ? -25.965 -2.732 49.144 1.00 97.94 217 ASP A C 1
ATOM 1735 O O . ASP A 1 217 ? -25.061 -2.623 48.309 1.00 97.94 217 ASP A O 1
ATOM 1739 N N . ASP A 1 218 ? -27.176 -3.189 48.803 1.00 98.19 218 ASP A N 1
ATOM 1740 C CA . ASP A 1 218 ? -27.537 -3.563 47.431 1.00 98.19 218 ASP A CA 1
ATOM 1741 C C . ASP A 1 218 ? -27.451 -2.359 46.475 1.00 98.19 218 ASP A C 1
ATOM 1743 O O . ASP A 1 218 ? -26.932 -2.480 45.362 1.00 98.19 218 ASP A O 1
ATOM 1747 N N . PHE A 1 219 ? -27.916 -1.176 46.896 1.00 97.88 219 PHE A N 1
ATOM 1748 C CA . PHE A 1 219 ? -27.794 0.046 46.096 1.00 97.88 219 PHE A CA 1
ATOM 1749 C C . PHE A 1 219 ? -26.338 0.469 45.892 1.00 97.88 219 PHE A C 1
ATOM 1751 O O . PHE A 1 219 ? -25.992 0.880 44.784 1.00 97.88 219 PHE A O 1
ATOM 1758 N N . GLN A 1 220 ? -25.483 0.342 46.910 1.00 97.81 220 GLN A N 1
ATOM 1759 C CA . GLN A 1 220 ? -24.047 0.606 46.774 1.00 97.81 220 GLN A CA 1
ATOM 1760 C C . GLN A 1 220 ? -23.395 -0.367 45.783 1.00 97.81 220 GLN A C 1
ATOM 1762 O O . GLN A 1 220 ? -22.639 0.063 44.914 1.00 97.81 220 GLN A O 1
ATOM 1767 N N . SER A 1 221 ? -23.745 -1.657 45.840 1.00 97.31 221 SER A N 1
ATOM 1768 C CA . SER A 1 221 ? -23.250 -2.646 44.874 1.00 97.31 221 SER A CA 1
ATOM 1769 C C . SER A 1 221 ? -23.686 -2.330 43.441 1.00 97.31 221 SER A C 1
ATOM 1771 O O . SER A 1 221 ? -22.904 -2.513 42.510 1.00 97.31 221 SER A O 1
ATOM 1773 N N . ILE A 1 222 ? -24.922 -1.861 43.245 1.00 97.62 222 ILE A N 1
ATOM 1774 C CA . ILE A 1 222 ? -25.414 -1.448 41.923 1.00 97.62 222 ILE A CA 1
ATOM 1775 C C . ILE A 1 222 ? -24.640 -0.228 41.408 1.00 97.62 222 ILE A C 1
ATOM 1777 O O . ILE A 1 222 ? -24.342 -0.164 40.216 1.00 97.62 222 ILE A O 1
ATOM 1781 N N . ASP A 1 223 ? -24.321 0.734 42.275 1.00 98.06 223 ASP A N 1
ATOM 1782 C CA . ASP A 1 223 ? -23.559 1.928 41.894 1.00 98.06 223 ASP A CA 1
ATOM 1783 C C . ASP A 1 223 ? -22.128 1.563 41.458 1.00 98.06 223 ASP A C 1
ATOM 1785 O O . ASP A 1 223 ? -21.665 2.012 40.407 1.00 98.06 223 ASP A O 1
ATOM 1789 N N . ASP A 1 224 ? -21.471 0.657 42.190 1.00 97.94 224 ASP A N 1
ATOM 1790 C CA . ASP A 1 224 ? -20.154 0.115 41.831 1.00 97.94 224 ASP A CA 1
ATOM 1791 C C . ASP A 1 224 ? -20.180 -0.624 40.478 1.00 97.94 224 ASP A C 1
ATOM 1793 O O . ASP A 1 224 ? -19.303 -0.419 39.628 1.00 97.94 224 ASP A O 1
ATOM 1797 N N . ASP A 1 225 ? -21.202 -1.452 40.240 1.00 98.19 225 ASP A N 1
ATOM 1798 C CA . ASP A 1 225 ? -21.380 -2.164 38.970 1.00 98.19 225 ASP A CA 1
ATOM 1799 C C . ASP A 1 225 ? -21.615 -1.188 37.805 1.00 98.19 225 ASP A C 1
ATOM 1801 O O . ASP A 1 225 ? -21.025 -1.339 36.729 1.00 98.19 225 ASP A O 1
ATOM 1805 N N . LEU A 1 226 ? -22.442 -0.156 38.007 1.00 97.88 226 LEU A N 1
ATOM 1806 C CA . LEU A 1 226 ? -22.674 0.891 37.011 1.00 97.88 226 LEU A CA 1
ATOM 1807 C C . LEU A 1 226 ? -21.390 1.663 36.702 1.00 97.88 226 LEU A C 1
ATOM 1809 O O . LEU A 1 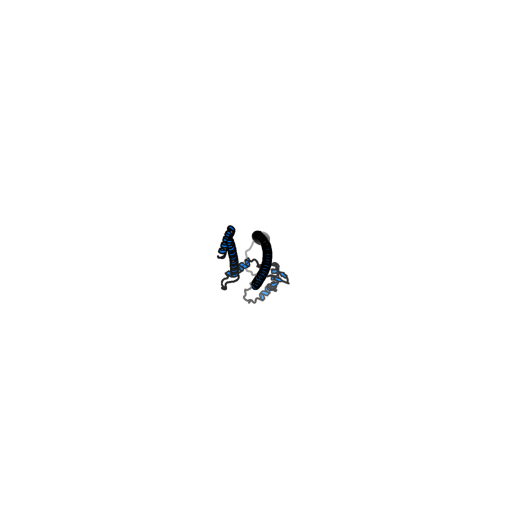226 ? -21.106 1.913 35.528 1.00 97.88 226 LEU A O 1
ATOM 1813 N N . GLN A 1 227 ? -20.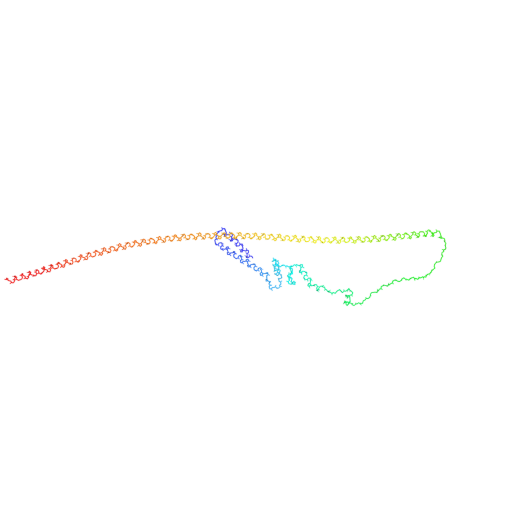590 1.993 37.716 1.00 97.94 227 GLN A N 1
ATOM 1814 C CA . GLN A 1 227 ? -19.303 2.651 37.513 1.00 97.94 227 GLN A CA 1
ATOM 1815 C C . GLN A 1 227 ? -18.335 1.758 36.725 1.00 97.94 227 GLN A C 1
ATOM 1817 O O . GLN A 1 227 ? -17.687 2.237 35.794 1.00 97.94 227 GLN A O 1
ATOM 1822 N N . SER A 1 228 ? -18.289 0.452 37.013 1.00 97.69 228 SER A N 1
ATOM 1823 C CA . SER A 1 228 ? -17.482 -0.492 36.230 1.00 97.69 228 SER A CA 1
ATOM 1824 C C . SER A 1 228 ? -17.932 -0.568 34.768 1.00 97.69 228 SER A C 1
ATOM 1826 O O . SER A 1 228 ? -17.088 -0.670 33.878 1.00 97.69 228 SER A O 1
ATOM 1828 N N . ILE A 1 229 ? -19.240 -0.518 34.496 1.00 97.62 229 ILE A N 1
ATOM 1829 C CA . ILE A 1 229 ? -19.768 -0.499 33.123 1.00 97.62 229 ILE A CA 1
ATOM 1830 C C . ILE A 1 229 ? -19.352 0.788 32.403 1.00 97.62 229 ILE A C 1
ATOM 1832 O O . ILE A 1 229 ? -18.993 0.737 31.227 1.00 97.62 229 ILE A O 1
ATOM 1836 N N . VAL A 1 230 ? -19.389 1.934 33.086 1.00 98.00 230 VAL A N 1
ATOM 1837 C CA . VAL A 1 230 ? -18.938 3.217 32.526 1.00 98.00 230 VAL A CA 1
ATOM 1838 C C . VAL A 1 230 ? -17.453 3.160 32.165 1.00 98.00 230 VAL A C 1
ATOM 1840 O O . VAL A 1 230 ? -17.089 3.548 31.054 1.00 98.00 230 VAL A O 1
ATOM 1843 N N . ASP A 1 231 ? -16.615 2.625 33.051 1.00 98.06 231 ASP A N 1
ATOM 1844 C CA . ASP A 1 231 ? -15.176 2.488 32.810 1.00 98.06 231 ASP A CA 1
ATOM 1845 C C . ASP A 1 231 ? -14.885 1.544 31.627 1.00 98.06 231 ASP A C 1
ATOM 1847 O O . ASP A 1 231 ? -14.061 1.857 30.763 1.00 98.06 231 ASP A O 1
ATOM 1851 N N . ASP A 1 232 ? -15.592 0.411 31.537 1.00 98.06 232 ASP A N 1
ATOM 1852 C CA . ASP A 1 232 ? -15.462 -0.532 30.419 1.00 98.06 232 ASP A CA 1
ATOM 1853 C C . ASP A 1 232 ? -15.932 0.098 29.089 1.00 98.06 232 ASP A C 1
ATOM 1855 O O . ASP A 1 232 ? -15.302 -0.101 28.048 1.00 98.06 232 ASP A O 1
ATOM 1859 N N . LEU A 1 233 ? -17.010 0.894 29.099 1.00 97.44 233 LEU A N 1
ATOM 1860 C CA . LEU A 1 233 ? -17.467 1.640 27.920 1.00 97.44 233 LEU A CA 1
ATOM 1861 C C . LEU A 1 233 ? -16.444 2.687 27.475 1.00 97.44 233 LEU A C 1
ATOM 1863 O O . LEU A 1 233 ? -16.203 2.813 26.276 1.00 97.44 233 LEU A O 1
ATOM 1867 N N . GLN A 1 234 ? -15.823 3.400 28.415 1.00 97.38 234 GLN A N 1
ATOM 1868 C CA . GLN A 1 234 ? -14.773 4.365 28.103 1.00 97.38 234 GLN A CA 1
ATOM 1869 C C . GLN A 1 234 ? -13.532 3.676 27.517 1.00 97.38 234 GLN A C 1
ATOM 1871 O O . GLN A 1 234 ? -12.978 4.148 26.530 1.00 97.38 234 GLN A O 1
ATOM 1876 N N . SER A 1 235 ? -13.135 2.521 28.063 1.00 97.44 235 SER A N 1
ATOM 1877 C CA . SER A 1 235 ? -12.039 1.725 27.496 1.00 97.44 235 SER A CA 1
ATOM 1878 C C . SER A 1 235 ? -12.344 1.252 26.072 1.00 97.44 235 SER A C 1
ATOM 1880 O O . SER A 1 235 ? -11.448 1.240 25.232 1.00 97.44 235 SER A O 1
ATOM 1882 N N . ASN A 1 236 ? -13.589 0.859 25.789 1.00 96.75 236 ASN A N 1
ATOM 1883 C CA . ASN A 1 236 ? -13.994 0.463 24.440 1.00 96.75 236 ASN A CA 1
ATOM 1884 C C . ASN A 1 236 ? -13.979 1.648 23.462 1.00 96.75 236 ASN A C 1
ATOM 1886 O O . ASN A 1 236 ? -13.642 1.457 22.297 1.00 96.75 236 ASN A O 1
ATOM 1890 N N . ASP A 1 237 ? -14.342 2.850 23.916 1.00 98.00 237 ASP A N 1
ATOM 1891 C CA . ASP A 1 237 ? -14.275 4.074 23.107 1.00 98.00 237 ASP A CA 1
ATOM 1892 C C . ASP A 1 237 ? -12.821 4.418 22.738 1.00 98.00 237 ASP A C 1
ATOM 1894 O O . ASP A 1 237 ? -12.516 4.633 21.565 1.00 98.00 237 ASP A O 1
ATOM 1898 N N . ASP A 1 238 ? -11.903 4.342 23.708 1.00 97.50 238 ASP A N 1
ATOM 1899 C CA . ASP A 1 238 ? -10.463 4.526 23.481 1.00 97.50 238 ASP A CA 1
ATOM 1900 C C . ASP A 1 238 ? -9.901 3.488 22.483 1.00 97.50 238 ASP A C 1
ATOM 1902 O O . ASP A 1 238 ? -9.123 3.828 21.584 1.00 97.50 238 ASP A O 1
ATOM 1906 N N . ASP A 1 239 ? -10.308 2.219 22.605 1.00 97.88 239 ASP A N 1
ATOM 1907 C CA . ASP A 1 239 ? -9.905 1.151 21.683 1.00 97.88 239 ASP A CA 1
ATOM 1908 C C . ASP A 1 239 ? -10.448 1.390 20.262 1.00 97.88 239 ASP A C 1
ATOM 1910 O O . ASP A 1 239 ? -9.721 1.205 19.282 1.00 97.88 239 ASP A O 1
ATOM 1914 N N . LEU A 1 240 ? -11.703 1.837 20.127 1.00 97.75 240 LEU A N 1
ATOM 1915 C CA . LEU A 1 240 ? -12.296 2.197 18.835 1.00 97.75 240 LEU A CA 1
ATOM 1916 C C . LEU A 1 240 ? -11.578 3.386 18.193 1.00 97.75 240 LEU A C 1
ATOM 1918 O O . LEU A 1 240 ? -11.306 3.348 16.993 1.00 97.75 240 LEU A O 1
ATOM 1922 N N . GLN A 1 241 ? -11.215 4.401 18.979 1.00 97.44 241 GLN A N 1
ATOM 1923 C CA . GLN A 1 241 ? -10.431 5.532 18.491 1.00 97.44 241 GLN A CA 1
ATOM 1924 C C . GLN A 1 241 ? -9.040 5.087 18.014 1.00 97.44 241 GLN A C 1
ATOM 1926 O O . GLN A 1 241 ? -8.580 5.521 16.960 1.00 97.44 241 GLN A O 1
ATOM 1931 N N . SER A 1 242 ? -8.387 4.169 18.734 1.00 96.81 242 SER A N 1
ATOM 1932 C CA . SER A 1 242 ? -7.105 3.607 18.294 1.00 96.81 242 SER A CA 1
ATOM 1933 C C . SER A 1 242 ? -7.227 2.815 16.989 1.00 96.81 242 SER A C 1
ATOM 1935 O O . SER A 1 242 ? -6.294 2.828 16.187 1.00 96.81 242 SER A O 1
ATOM 1937 N N . ILE A 1 243 ? -8.337 2.101 16.777 1.00 97.38 243 ILE A N 1
ATOM 1938 C CA . ILE A 1 243 ? -8.596 1.382 15.522 1.00 97.38 243 ILE A CA 1
ATOM 1939 C C . ILE A 1 243 ? -8.788 2.370 14.366 1.00 97.38 243 ILE A C 1
ATOM 1941 O O . ILE A 1 243 ? -8.280 2.117 13.275 1.00 97.38 243 ILE A O 1
ATOM 1945 N N . ASP A 1 244 ? -9.492 3.479 14.593 1.00 98.00 244 ASP A N 1
ATOM 1946 C CA . ASP A 1 244 ? -9.693 4.526 13.585 1.00 98.00 244 ASP A CA 1
ATOM 1947 C C . ASP A 1 244 ? -8.359 5.169 13.163 1.00 98.00 244 ASP A C 1
ATOM 1949 O O . ASP A 1 244 ? -8.056 5.245 11.971 1.00 98.00 244 ASP A O 1
ATOM 1953 N N . ASP A 1 245 ? -7.498 5.504 14.131 1.00 97.81 245 ASP A N 1
ATOM 1954 C CA . ASP A 1 245 ? -6.143 6.017 13.878 1.00 97.81 245 ASP A CA 1
ATOM 1955 C C . ASP A 1 245 ? -5.287 5.021 13.065 1.00 97.81 245 ASP A C 1
ATOM 1957 O O . ASP A 1 245 ? -4.565 5.404 12.135 1.00 97.81 245 ASP A O 1
ATOM 1961 N N . ASP A 1 246 ? -5.360 3.727 13.397 1.00 98.06 246 ASP A N 1
ATOM 1962 C CA . ASP A 1 246 ? -4.644 2.671 12.675 1.00 98.06 246 ASP A CA 1
ATOM 1963 C C . ASP A 1 246 ? -5.173 2.510 11.239 1.00 98.06 246 ASP A C 1
ATOM 1965 O O . ASP A 1 246 ? -4.379 2.353 10.306 1.00 98.06 246 ASP A O 1
ATOM 1969 N N . LEU A 1 247 ? -6.494 2.582 11.034 1.00 97.81 247 LEU A N 1
ATOM 1970 C CA . LEU A 1 247 ? -7.109 2.547 9.704 1.00 97.81 247 LEU A CA 1
ATOM 1971 C C . LEU A 1 247 ? -6.698 3.756 8.860 1.00 97.81 247 LEU A C 1
ATOM 1973 O O . LEU A 1 247 ? -6.341 3.579 7.695 1.00 97.81 247 LEU A O 1
ATOM 1977 N N . GLN A 1 248 ? -6.668 4.955 9.446 1.00 97.81 248 GLN A N 1
ATOM 1978 C CA . GLN A 1 248 ? -6.188 6.155 8.764 1.00 97.81 248 GLN A CA 1
ATOM 1979 C C . GLN A 1 248 ? -4.711 6.022 8.363 1.00 97.81 248 GLN A C 1
ATOM 1981 O O . GLN A 1 248 ? -4.332 6.380 7.249 1.00 97.81 248 GLN A O 1
ATOM 1986 N N . SER A 1 249 ? -3.872 5.442 9.227 1.00 97.62 249 SER A N 1
ATOM 1987 C CA . SER A 1 249 ? -2.470 5.176 8.884 1.00 97.62 249 SER A CA 1
ATOM 1988 C C . SER A 1 249 ? -2.318 4.157 7.751 1.00 97.62 249 SER A C 1
ATOM 1990 O O . SER A 1 249 ? -1.352 4.250 6.993 1.00 97.62 249 SER A O 1
ATOM 1992 N N . ILE A 1 250 ? -3.208 3.165 7.654 1.00 97.75 250 ILE A N 1
ATOM 1993 C CA . ILE A 1 250 ? -3.208 2.192 6.552 1.00 97.75 250 ILE A CA 1
ATOM 1994 C C . ILE A 1 250 ? -3.614 2.868 5.240 1.00 97.75 250 ILE A C 1
ATOM 1996 O O . ILE A 1 250 ? -3.010 2.577 4.210 1.00 97.75 250 ILE A O 1
ATOM 2000 N N . ASP A 1 251 ? -4.601 3.762 5.275 1.00 98.06 251 ASP A N 1
ATOM 2001 C CA . ASP A 1 251 ? -5.046 4.528 4.106 1.00 98.06 251 ASP A CA 1
ATOM 2002 C C . ASP A 1 251 ? -3.916 5.414 3.552 1.00 98.06 251 ASP A C 1
ATOM 2004 O O . ASP A 1 251 ? -3.594 5.340 2.365 1.00 98.06 251 ASP A O 1
ATOM 2008 N N . ASP A 1 252 ? -3.213 6.142 4.429 1.00 97.81 252 ASP A N 1
ATOM 2009 C CA . ASP A 1 252 ? -2.031 6.940 4.070 1.00 97.81 252 ASP A CA 1
ATOM 2010 C C . ASP A 1 252 ? -0.919 6.082 3.428 1.00 97.81 252 ASP A C 1
ATOM 2012 O O . ASP A 1 252 ? -0.314 6.467 2.421 1.00 97.81 252 ASP A O 1
ATOM 2016 N N . ASP A 1 253 ? -0.634 4.906 4.003 1.00 98.19 253 ASP A N 1
ATOM 2017 C CA . ASP A 1 253 ? 0.372 3.977 3.476 1.00 98.19 253 ASP A CA 1
ATOM 2018 C C . ASP A 1 253 ? -0.048 3.413 2.103 1.00 98.19 253 ASP A C 1
ATOM 2020 O O . ASP A 1 253 ? 0.794 3.275 1.211 1.00 98.19 253 ASP A O 1
ATOM 2024 N N . LEU A 1 254 ? -1.336 3.106 1.901 1.00 98.06 254 LEU A N 1
ATOM 2025 C CA . LEU A 1 254 ? -1.869 2.648 0.614 1.00 98.06 254 LEU A CA 1
ATOM 2026 C C . LEU A 1 254 ? -1.794 3.742 -0.452 1.00 98.06 254 LEU A C 1
ATOM 2028 O O . LEU A 1 254 ? -1.362 3.455 -1.569 1.00 98.06 254 LEU A O 1
ATOM 2032 N N . GLN A 1 255 ? -2.140 4.986 -0.114 1.00 98.12 255 GLN A N 1
ATOM 2033 C CA . GLN A 1 255 ? -2.010 6.115 -1.033 1.00 98.12 255 GLN A CA 1
ATOM 2034 C C . GLN A 1 255 ? -0.548 6.323 -1.452 1.00 98.12 255 GLN A C 1
ATOM 2036 O O . GLN A 1 255 ? -0.266 6.482 -2.636 1.00 98.12 255 GLN A O 1
ATOM 2041 N N . SER A 1 256 ? 0.400 6.216 -0.513 1.00 97.94 256 SER A N 1
ATOM 2042 C CA . SER A 1 256 ? 1.830 6.287 -0.839 1.00 97.94 256 SER A CA 1
ATOM 2043 C C . SER A 1 256 ? 2.278 5.175 -1.795 1.00 97.94 256 SER A C 1
ATOM 2045 O O . SER A 1 256 ? 3.147 5.414 -2.629 1.00 97.94 256 SER A O 1
ATOM 2047 N N . ILE A 1 257 ? 1.722 3.964 -1.680 1.00 98.19 257 ILE A N 1
ATOM 2048 C CA . ILE A 1 257 ? 2.025 2.859 -2.605 1.00 98.19 257 ILE A CA 1
ATOM 2049 C C . ILE A 1 257 ? 1.469 3.146 -4.003 1.00 98.19 257 ILE A C 1
ATOM 2051 O O . ILE A 1 257 ? 2.126 2.825 -4.991 1.00 98.19 257 ILE A O 1
ATOM 2055 N N . VAL A 1 258 ? 0.272 3.730 -4.097 1.00 98.38 258 VAL A N 1
ATOM 2056 C CA . VAL A 1 258 ? -0.324 4.131 -5.380 1.00 98.38 258 VAL A CA 1
ATOM 2057 C C . VAL A 1 258 ? 0.547 5.179 -6.071 1.00 98.38 258 VAL A C 1
ATOM 2059 O O . VAL A 1 258 ? 0.86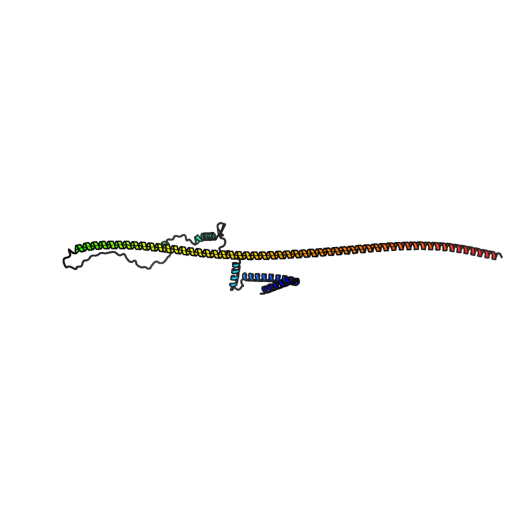3 5.011 -7.247 1.00 98.38 258 VAL A O 1
ATOM 2062 N N . ASP A 1 259 ? 0.995 6.197 -5.336 1.00 98.31 259 ASP A N 1
ATOM 2063 C CA . ASP A 1 259 ? 1.862 7.251 -5.870 1.00 98.31 259 ASP A CA 1
ATOM 2064 C C . ASP A 1 259 ? 3.212 6.681 -6.360 1.00 98.31 259 ASP A C 1
ATOM 2066 O O . ASP A 1 259 ? 3.675 7.016 -7.453 1.00 98.31 259 ASP A O 1
ATOM 2070 N N . ASP A 1 260 ? 3.822 5.768 -5.592 1.00 98.44 260 ASP A N 1
ATOM 2071 C CA . ASP A 1 260 ? 5.066 5.087 -5.980 1.00 98.44 260 ASP A CA 1
ATOM 2072 C C . ASP A 1 260 ? 4.879 4.245 -7.258 1.00 98.44 260 ASP A C 1
ATOM 2074 O O . ASP A 1 260 ? 5.745 4.239 -8.134 1.00 98.44 260 ASP A O 1
ATOM 2078 N N . LEU A 1 261 ? 3.752 3.532 -7.387 1.00 98.25 261 LEU A N 1
ATOM 2079 C CA . LEU A 1 261 ? 3.440 2.744 -8.585 1.00 98.25 261 LEU A CA 1
ATOM 2080 C C . LEU A 1 261 ? 3.219 3.627 -9.813 1.00 98.25 261 LEU A C 1
ATOM 2082 O O . LEU A 1 261 ? 3.672 3.262 -10.895 1.00 98.25 261 LEU A O 1
ATOM 2086 N N . GLN A 1 262 ? 2.569 4.780 -9.650 1.00 98.31 262 GLN A N 1
ATOM 2087 C CA . GLN A 1 262 ? 2.383 5.736 -10.737 1.00 98.31 262 GLN A CA 1
ATOM 2088 C C . GLN A 1 262 ? 3.725 6.310 -11.211 1.00 98.31 262 GLN A C 1
ATOM 2090 O O . GLN A 1 262 ? 3.969 6.377 -12.410 1.00 98.31 262 GLN A O 1
ATOM 2095 N N . SER A 1 263 ? 4.641 6.622 -10.288 1.00 98.12 263 SER A N 1
ATOM 2096 C CA . SER A 1 263 ? 5.993 7.062 -10.656 1.00 98.12 263 SER A CA 1
ATOM 2097 C C . SER A 1 263 ? 6.775 5.992 -11.426 1.00 98.12 263 SER A C 1
ATOM 2099 O O . SER A 1 263 ? 7.542 6.331 -12.322 1.00 98.12 263 SER A O 1
ATOM 2101 N N . ILE A 1 264 ? 6.614 4.710 -11.079 1.00 98.25 264 ILE A N 1
ATOM 2102 C CA . ILE A 1 264 ? 7.256 3.605 -11.812 1.00 98.25 264 ILE A CA 1
ATOM 2103 C C . ILE A 1 264 ? 6.677 3.476 -13.226 1.00 98.25 264 ILE A C 1
ATOM 2105 O O . ILE A 1 264 ? 7.425 3.184 -14.157 1.00 98.25 264 ILE A O 1
ATOM 2109 N N . ASP A 1 265 ? 5.368 3.668 -13.387 1.00 98.44 265 ASP A N 1
ATOM 2110 C CA . ASP A 1 265 ? 4.703 3.639 -14.694 1.00 98.44 265 ASP A CA 1
ATOM 2111 C C . ASP A 1 265 ? 5.222 4.762 -15.607 1.00 98.44 265 ASP A C 1
ATOM 2113 O O . ASP A 1 265 ? 5.623 4.497 -16.741 1.00 98.44 265 ASP A O 1
ATOM 2117 N N . ASP A 1 266 ? 5.341 5.983 -15.074 1.00 98.44 266 ASP A N 1
ATOM 2118 C CA . ASP A 1 266 ? 5.914 7.133 -15.785 1.00 98.44 266 ASP A CA 1
ATOM 2119 C C . ASP A 1 266 ? 7.375 6.876 -16.214 1.00 98.44 266 ASP A C 1
ATOM 2121 O O . ASP A 1 266 ? 7.750 7.127 -17.364 1.00 98.44 266 ASP A O 1
ATOM 2125 N N . ASP A 1 267 ? 8.202 6.320 -15.318 1.00 98.62 267 ASP A N 1
ATOM 2126 C CA . ASP A 1 267 ? 9.594 5.958 -15.620 1.00 98.62 267 ASP A CA 1
ATOM 2127 C C . ASP A 1 267 ? 9.675 4.883 -16.721 1.00 98.62 267 ASP A C 1
ATOM 2129 O O . ASP A 1 267 ? 10.522 4.957 -17.617 1.00 98.62 267 ASP A O 1
ATOM 2133 N N . LEU A 1 268 ? 8.795 3.875 -16.682 1.00 98.38 268 LEU A N 1
ATOM 2134 C CA . LEU A 1 268 ? 8.732 2.832 -17.708 1.00 98.38 268 LEU A CA 1
ATOM 2135 C C . LEU A 1 268 ? 8.303 3.396 -19.063 1.00 98.38 268 LEU A C 1
ATOM 2137 O O . LEU A 1 268 ? 8.884 3.007 -20.077 1.00 98.38 268 LEU A O 1
ATOM 2141 N N . GLN A 1 269 ? 7.341 4.320 -19.090 1.00 98.50 269 GLN A N 1
ATOM 2142 C CA . GLN A 1 269 ? 6.931 4.989 -20.321 1.00 98.50 269 GLN A CA 1
ATOM 2143 C C . GLN A 1 269 ? 8.090 5.793 -20.924 1.00 98.50 269 GLN A C 1
ATOM 2145 O O . GLN A 1 269 ? 8.349 5.675 -22.119 1.00 98.50 269 GLN A O 1
ATOM 2150 N N . SER A 1 270 ? 8.857 6.515 -20.099 1.00 98.25 270 SER A N 1
ATOM 2151 C CA . SER A 1 270 ? 10.055 7.228 -20.564 1.00 98.25 270 SER A CA 1
ATOM 2152 C C . SER A 1 270 ? 11.100 6.283 -21.165 1.00 98.25 270 SER A C 1
ATOM 2154 O O . SER A 1 270 ? 11.696 6.602 -22.190 1.00 98.25 270 SER A O 1
ATOM 2156 N N . ILE A 1 271 ? 11.323 5.110 -20.561 1.00 98.44 271 ILE A N 1
ATOM 2157 C CA . ILE A 1 271 ? 12.257 4.105 -21.099 1.00 98.44 271 ILE A CA 1
ATOM 2158 C C . ILE A 1 271 ? 11.773 3.566 -22.451 1.00 98.44 271 ILE A C 1
ATOM 2160 O O . ILE A 1 271 ? 12.587 3.318 -23.341 1.00 98.44 271 ILE A O 1
ATOM 2164 N N . VAL A 1 272 ? 10.464 3.355 -22.611 1.00 98.56 272 VAL A N 1
ATOM 2165 C CA . VAL A 1 272 ? 9.878 2.915 -23.886 1.00 98.56 272 VAL A CA 1
ATOM 2166 C C . VAL A 1 272 ? 10.094 3.969 -24.971 1.00 98.56 272 VAL A C 1
ATOM 2168 O O . VAL A 1 272 ? 10.514 3.612 -26.072 1.00 98.56 272 VAL A O 1
ATOM 2171 N N . ASP A 1 273 ? 9.873 5.243 -24.654 1.00 98.56 273 ASP A N 1
ATOM 2172 C CA . ASP A 1 273 ? 10.075 6.350 -25.592 1.00 98.56 273 ASP A CA 1
ATOM 2173 C C . ASP A 1 273 ? 11.556 6.471 -26.009 1.00 98.56 273 ASP A C 1
ATOM 2175 O O . ASP A 1 273 ? 11.861 6.574 -27.200 1.00 98.56 273 ASP A O 1
ATOM 2179 N N . ASP A 1 274 ? 12.487 6.358 -25.055 1.00 98.56 274 ASP A N 1
ATOM 2180 C CA . ASP A 1 274 ? 13.932 6.352 -25.328 1.00 98.56 274 ASP A CA 1
ATOM 2181 C C . ASP A 1 274 ? 14.339 5.174 -26.231 1.00 98.56 274 ASP A C 1
ATOM 2183 O O . ASP A 1 274 ? 15.115 5.335 -27.177 1.00 98.56 274 ASP A O 1
ATOM 2187 N N . LEU A 1 275 ? 13.806 3.974 -25.971 1.00 98.38 275 LEU A N 1
ATOM 2188 C CA . LEU A 1 275 ? 14.064 2.797 -26.805 1.00 98.38 275 LEU A CA 1
ATOM 2189 C C . LEU A 1 275 ? 13.512 2.967 -28.221 1.00 98.38 275 LEU A C 1
ATOM 2191 O O . LEU A 1 275 ? 14.174 2.548 -29.171 1.00 98.38 275 LEU A O 1
ATOM 2195 N N . GLN A 1 276 ? 12.339 3.584 -28.376 1.00 98.44 276 GLN A N 1
ATOM 2196 C CA . GLN A 1 276 ? 11.780 3.880 -29.693 1.00 98.44 276 GLN A CA 1
ATOM 2197 C C . GLN A 1 276 ? 12.682 4.850 -30.466 1.00 98.44 276 GLN A C 1
ATOM 2199 O O . GLN A 1 276 ? 12.983 4.590 -31.628 1.00 98.44 276 GLN A O 1
ATOM 2204 N N . SER A 1 277 ? 13.201 5.894 -29.811 1.00 98.25 277 SER A N 1
ATOM 2205 C CA . SER A 1 277 ? 14.162 6.814 -30.434 1.00 98.25 277 SER A CA 1
ATOM 2206 C C . SER A 1 277 ? 15.431 6.096 -30.904 1.00 98.25 277 SER A C 1
ATOM 2208 O O . SER A 1 277 ? 15.917 6.364 -31.998 1.00 98.25 277 SER A O 1
ATOM 2210 N N . ILE A 1 278 ? 15.963 5.158 -30.111 1.00 98.31 278 ILE A N 1
ATOM 2211 C CA . ILE A 1 278 ? 17.142 4.367 -30.502 1.00 98.31 278 ILE A CA 1
ATOM 2212 C C . ILE A 1 278 ? 16.839 3.486 -31.721 1.00 98.31 278 ILE A C 1
ATOM 2214 O O . ILE A 1 278 ? 17.695 3.320 -32.590 1.00 98.31 278 ILE A O 1
ATOM 2218 N N . VAL A 1 279 ? 15.644 2.892 -31.785 1.00 98.50 279 VAL A N 1
ATOM 2219 C CA . VAL A 1 279 ? 15.218 2.090 -32.941 1.00 98.50 279 VAL A CA 1
ATOM 2220 C C . VAL A 1 279 ? 15.144 2.952 -34.200 1.00 98.50 279 VAL A C 1
ATOM 2222 O O . VAL A 1 279 ? 15.642 2.527 -35.242 1.00 98.50 279 VAL A O 1
ATOM 2225 N N . ASP A 1 280 ? 14.589 4.158 -34.097 1.00 98.56 280 ASP A N 1
ATOM 2226 C CA . ASP A 1 280 ? 14.485 5.092 -35.219 1.00 98.56 280 ASP A CA 1
ATOM 2227 C C . ASP A 1 280 ? 15.879 5.535 -35.711 1.00 98.56 280 ASP A C 1
ATOM 2229 O O . ASP A 1 280 ? 16.152 5.505 -36.914 1.00 98.56 280 ASP A O 1
ATOM 2233 N N . ASP A 1 281 ? 16.802 5.843 -34.792 1.00 98.62 281 ASP A N 1
ATOM 2234 C CA . ASP A 1 281 ? 18.197 6.175 -35.121 1.00 98.62 281 ASP A CA 1
ATOM 2235 C C . ASP A 1 281 ? 18.913 5.009 -35.823 1.00 98.62 281 ASP A C 1
ATOM 2237 O O . ASP A 1 281 ? 19.616 5.198 -36.820 1.00 98.62 281 ASP A O 1
ATOM 2241 N N . LEU A 1 282 ? 18.728 3.779 -35.329 1.00 98.25 282 LEU A N 1
ATOM 2242 C CA . LEU A 1 282 ? 19.299 2.582 -35.950 1.00 98.25 282 LEU A CA 1
ATOM 2243 C C . LEU A 1 282 ? 18.735 2.343 -37.353 1.00 98.25 282 LEU A C 1
ATOM 2245 O O . LEU A 1 282 ? 19.492 1.945 -38.238 1.00 98.25 282 LEU A O 1
ATOM 2249 N N . GLN A 1 283 ? 17.444 2.599 -37.569 1.00 98.38 283 GLN A N 1
ATOM 2250 C CA . GLN A 1 283 ? 16.838 2.497 -38.894 1.00 98.38 283 GLN A CA 1
ATOM 2251 C C . GLN A 1 283 ? 17.448 3.521 -39.859 1.00 98.38 283 GLN A C 1
ATOM 2253 O O . GLN A 1 283 ? 17.816 3.149 -40.970 1.00 98.38 283 GLN A O 1
ATOM 2258 N N . SER A 1 284 ? 17.657 4.766 -39.418 1.00 98.19 284 SER A N 1
ATOM 2259 C CA . SER A 1 284 ? 18.332 5.786 -40.233 1.00 98.19 284 SER A CA 1
ATOM 2260 C C . SER A 1 284 ? 19.752 5.366 -40.625 1.00 98.19 284 SER A C 1
ATOM 2262 O O . SER A 1 284 ? 20.153 5.553 -41.769 1.00 98.19 284 SER A O 1
ATOM 2264 N N . ILE A 1 285 ? 20.513 4.763 -39.704 1.00 98.38 285 ILE A N 1
ATOM 2265 C CA . ILE A 1 285 ? 21.866 4.259 -40.001 1.00 98.38 285 ILE A CA 1
ATOM 2266 C C . ILE A 1 285 ? 21.823 3.129 -41.038 1.00 98.38 285 ILE A C 1
ATOM 2268 O O . ILE A 1 285 ? 22.699 3.048 -41.899 1.00 98.38 285 ILE A O 1
ATOM 2272 N N . VAL A 1 286 ? 20.835 2.234 -40.952 1.00 98.56 286 VAL A N 1
ATOM 2273 C CA . VAL A 1 286 ? 20.652 1.156 -41.935 1.00 98.56 286 VAL A CA 1
ATOM 2274 C C . VAL A 1 286 ? 20.360 1.732 -43.320 1.00 98.56 286 VAL A C 1
ATOM 2276 O O . VAL A 1 286 ? 20.961 1.277 -44.293 1.00 98.56 286 VAL A O 1
ATOM 2279 N N . ASP A 1 287 ? 19.502 2.747 -43.403 1.00 98.56 287 ASP A N 1
ATOM 2280 C CA . ASP A 1 287 ? 19.163 3.412 -44.663 1.00 98.56 287 ASP A CA 1
ATOM 2281 C C . ASP A 1 287 ? 20.393 4.116 -45.274 1.00 98.56 287 ASP A C 1
ATOM 2283 O O . ASP A 1 287 ? 20.673 3.956 -46.466 1.00 98.56 287 ASP A O 1
ATOM 2287 N N . ASP A 1 288 ? 21.194 4.810 -44.456 1.00 98.50 288 ASP A N 1
ATOM 2288 C CA . ASP A 1 288 ? 22.448 5.443 -44.890 1.00 98.50 288 ASP A CA 1
ATOM 2289 C C . ASP A 1 288 ? 23.462 4.411 -45.416 1.00 98.50 288 ASP A C 1
ATOM 2291 O O . ASP A 1 288 ? 24.095 4.611 -46.456 1.00 98.50 288 ASP A O 1
ATOM 2295 N N . LEU A 1 289 ? 23.614 3.278 -44.721 1.00 98.12 289 LEU A N 1
ATOM 2296 C CA . LEU A 1 289 ? 24.490 2.191 -45.165 1.00 98.12 289 LEU A CA 1
ATOM 2297 C C . LEU A 1 289 ? 24.012 1.576 -46.481 1.00 98.12 289 LEU A C 1
ATOM 2299 O O . LEU A 1 289 ? 24.847 1.246 -47.323 1.00 98.12 289 LEU A O 1
ATOM 2303 N N . GLN A 1 290 ? 22.698 1.441 -46.677 1.00 98.38 290 GLN A N 1
ATOM 2304 C CA . GLN A 1 290 ? 22.142 0.960 -47.938 1.00 98.38 290 GLN A CA 1
ATOM 2305 C C . GLN A 1 290 ? 22.465 1.925 -49.087 1.00 98.38 290 GLN A C 1
ATOM 2307 O O . GLN A 1 290 ? 22.918 1.475 -50.136 1.00 98.38 290 GLN A O 1
ATOM 2312 N N . SER A 1 291 ? 22.345 3.239 -48.868 1.00 98.06 291 SER A N 1
ATOM 2313 C CA . SER A 1 291 ? 22.736 4.243 -49.868 1.00 98.06 291 SER A CA 1
ATOM 2314 C C . SER A 1 291 ? 24.219 4.142 -50.243 1.00 98.06 291 SER A C 1
ATOM 2316 O O . SER A 1 291 ? 24.561 4.222 -51.418 1.00 98.06 291 SER A O 1
ATOM 2318 N N . ILE A 1 292 ? 25.110 3.929 -49.267 1.00 98.25 292 ILE A N 1
ATOM 2319 C CA . ILE A 1 292 ? 26.549 3.746 -49.532 1.00 98.25 292 ILE A CA 1
ATOM 2320 C C . ILE A 1 292 ? 26.805 2.477 -50.355 1.00 98.25 292 ILE A C 1
ATOM 2322 O O . ILE A 1 292 ? 27.675 2.473 -51.226 1.00 98.25 292 ILE A O 1
ATOM 2326 N N . VAL A 1 293 ? 26.085 1.388 -50.072 1.00 98.50 293 VAL A N 1
ATOM 2327 C CA . VAL A 1 293 ? 26.188 0.145 -50.851 1.00 98.50 293 VAL A CA 1
ATOM 2328 C C . VAL A 1 293 ? 25.764 0.379 -52.300 1.00 98.50 293 VAL A C 1
ATOM 2330 O O . VAL A 1 293 ? 26.469 -0.068 -53.205 1.00 98.50 293 VAL A O 1
ATOM 2333 N N . ASP A 1 294 ? 24.672 1.108 -52.521 1.00 98.44 294 ASP A N 1
ATOM 2334 C CA . ASP A 1 294 ? 24.180 1.430 -53.862 1.00 98.44 294 ASP A CA 1
ATOM 2335 C C . ASP A 1 294 ? 25.188 2.307 -54.636 1.00 98.44 294 ASP A C 1
ATOM 2337 O O . ASP A 1 294 ? 25.505 2.016 -55.792 1.00 98.44 294 ASP A O 1
ATOM 2341 N N . ASP A 1 295 ? 25.777 3.315 -53.982 1.00 98.50 295 ASP A N 1
ATOM 2342 C CA . ASP A 1 295 ? 26.830 4.158 -54.568 1.00 98.50 295 ASP A CA 1
ATOM 2343 C C . ASP A 1 295 ? 28.077 3.338 -54.946 1.00 98.50 295 ASP A C 1
ATOM 2345 O O . ASP A 1 295 ? 28.638 3.496 -56.034 1.00 98.50 295 ASP A O 1
ATOM 2349 N N . LEU A 1 296 ? 28.516 2.428 -54.067 1.00 98.00 296 LEU A N 1
ATOM 2350 C CA . LEU A 1 296 ? 29.642 1.535 -54.349 1.00 98.00 296 LEU A CA 1
ATOM 2351 C C . LEU A 1 296 ? 29.347 0.596 -55.520 1.00 98.00 296 LEU A C 1
ATOM 2353 O O . LEU A 1 296 ? 30.248 0.337 -56.318 1.00 98.00 296 LEU A O 1
ATOM 2357 N N . GLN A 1 297 ? 28.111 0.108 -55.644 1.00 98.19 297 GLN A N 1
ATOM 2358 C CA . GLN A 1 297 ? 27.708 -0.714 -56.781 1.00 98.19 297 GLN A CA 1
ATOM 2359 C C . GLN A 1 297 ? 27.781 0.082 -58.090 1.00 98.19 297 GLN A C 1
ATOM 2361 O O . GLN A 1 297 ? 28.343 -0.418 -59.061 1.00 98.19 297 GLN A O 1
ATOM 2366 N N . SER A 1 298 ? 27.325 1.339 -58.099 1.00 97.94 298 SER A N 1
ATOM 2367 C CA . SER A 1 298 ? 27.459 2.216 -59.271 1.00 97.94 298 SER A CA 1
ATOM 2368 C C . SER A 1 298 ? 28.923 2.424 -59.674 1.00 97.94 298 SER A C 1
ATOM 2370 O O . SER A 1 298 ? 29.246 2.382 -60.857 1.00 97.94 298 SER A O 1
ATOM 2372 N N . ILE A 1 299 ? 29.830 2.611 -58.706 1.00 98.25 299 ILE A N 1
ATOM 2373 C CA . ILE A 1 299 ? 31.271 2.750 -58.984 1.00 98.25 299 ILE A CA 1
ATOM 2374 C C . ILE A 1 299 ? 31.848 1.461 -59.583 1.00 98.25 299 ILE A C 1
ATOM 2376 O O . ILE A 1 299 ? 32.697 1.518 -60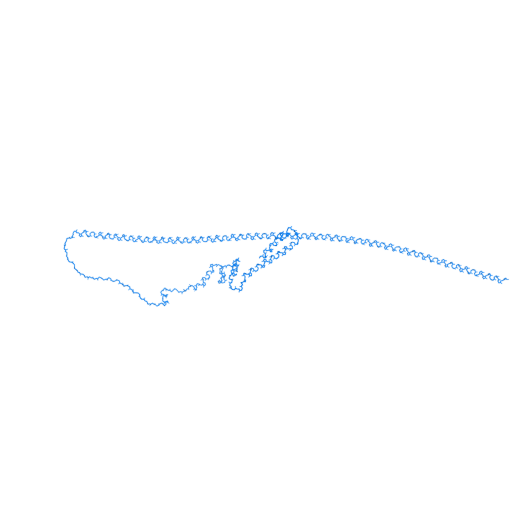.474 1.00 98.25 299 ILE A O 1
ATOM 2380 N N . VAL A 1 300 ? 31.424 0.295 -59.087 1.00 98.44 300 VAL A N 1
ATOM 2381 C CA . VAL A 1 300 ? 31.842 -1.003 -59.639 1.00 98.44 300 VAL A CA 1
ATOM 2382 C C . VAL A 1 300 ? 31.386 -1.143 -61.090 1.00 98.44 300 VAL A C 1
ATOM 2384 O O . VAL A 1 300 ? 32.187 -1.558 -61.928 1.00 98.44 300 VAL A O 1
ATOM 2387 N N . ASP A 1 301 ? 30.148 -0.756 -61.394 1.00 98.38 301 ASP A N 1
ATOM 2388 C CA . ASP A 1 301 ? 29.601 -0.806 -62.751 1.00 98.38 301 ASP A CA 1
ATOM 2389 C C . ASP A 1 301 ? 30.366 0.140 -63.701 1.00 98.38 301 ASP A C 1
ATOM 2391 O O . ASP A 1 301 ? 30.757 -0.266 -64.799 1.00 98.38 301 ASP A O 1
ATOM 2395 N N . ASP A 1 302 ? 30.680 1.362 -63.255 1.00 98.44 302 ASP A N 1
ATOM 2396 C CA . ASP A 1 302 ? 31.496 2.320 -64.016 1.00 98.44 302 ASP A CA 1
ATOM 2397 C C . ASP A 1 302 ? 32.909 1.777 -64.295 1.00 98.44 302 ASP A C 1
ATOM 2399 O O . ASP A 1 302 ? 33.420 1.873 -65.415 1.00 98.44 302 ASP A O 1
ATOM 2403 N N . LEU A 1 303 ? 33.555 1.172 -63.291 1.00 97.75 303 LEU A N 1
ATOM 2404 C CA . LEU A 1 303 ? 34.870 0.545 -63.457 1.00 97.75 303 LEU A CA 1
ATOM 2405 C C . LEU A 1 303 ? 34.821 -0.633 -64.432 1.00 97.75 303 LEU A C 1
ATOM 2407 O O . LEU A 1 303 ? 35.756 -0.798 -65.215 1.00 97.75 303 LEU A O 1
ATOM 2411 N N . GLN A 1 304 ? 33.750 -1.430 -64.412 1.00 97.94 304 GLN A N 1
ATOM 2412 C CA . GLN A 1 304 ? 33.564 -2.518 -65.368 1.00 97.94 304 GLN A CA 1
ATOM 2413 C C . GLN A 1 304 ? 33.442 -1.980 -66.800 1.00 97.94 304 GLN A C 1
ATOM 2415 O O . GLN A 1 304 ? 34.110 -2.497 -67.691 1.00 97.94 304 GLN A O 1
ATOM 2420 N N . SER A 1 305 ? 32.690 -0.894 -67.010 1.00 97.81 305 SER A N 1
ATOM 2421 C CA . SER A 1 305 ? 32.605 -0.237 -68.322 1.00 97.81 305 SER A CA 1
ATOM 2422 C C . SER A 1 305 ? 33.972 0.248 -68.816 1.00 97.81 305 SER A C 1
ATOM 2424 O O . SER A 1 305 ? 34.301 0.069 -69.984 1.00 97.81 305 SER A O 1
ATOM 2426 N N . ILE A 1 306 ? 34.796 0.831 -67.937 1.00 98.12 306 ILE A N 1
ATOM 2427 C CA . ILE A 1 306 ? 36.158 1.266 -68.295 1.00 98.12 306 ILE A CA 1
ATOM 2428 C C . ILE A 1 306 ? 37.038 0.069 -68.677 1.00 98.12 306 ILE A C 1
ATOM 2430 O O . ILE A 1 306 ? 37.847 0.166 -69.600 1.00 98.12 306 ILE A O 1
ATOM 2434 N N . VAL A 1 307 ? 36.919 -1.053 -67.960 1.00 98.31 307 VAL A N 1
ATOM 2435 C CA . VAL A 1 307 ? 37.647 -2.288 -68.287 1.00 98.31 307 VAL A CA 1
ATOM 2436 C C . VAL A 1 307 ? 37.250 -2.798 -69.671 1.00 98.31 307 VAL A C 1
ATOM 2438 O O . VAL A 1 307 ? 38.134 -3.150 -70.451 1.00 98.31 307 VAL A O 1
ATOM 2441 N N . ASP A 1 308 ? 35.957 -2.788 -69.994 1.00 98.25 308 ASP A N 1
ATOM 2442 C CA . ASP A 1 308 ? 35.450 -3.214 -71.299 1.00 98.25 308 ASP A CA 1
ATOM 2443 C C . ASP A 1 308 ? 35.961 -2.295 -72.429 1.00 98.25 308 ASP A C 1
ATOM 2445 O O . ASP A 1 308 ? 36.448 -2.782 -73.452 1.00 98.25 308 ASP A O 1
ATOM 2449 N N . ASP A 1 309 ? 35.954 -0.973 -72.218 1.00 98.38 309 ASP A N 1
ATOM 2450 C CA . ASP A 1 309 ? 36.511 0.003 -73.165 1.00 98.38 309 ASP A CA 1
ATOM 2451 C C . ASP A 1 309 ? 38.017 -0.219 -73.396 1.00 98.38 309 ASP A C 1
ATOM 2453 O O . ASP A 1 309 ? 38.496 -0.211 -74.533 1.00 98.38 309 ASP A O 1
ATOM 2457 N N . LEU A 1 310 ? 38.785 -0.450 -72.324 1.00 97.81 310 LEU A N 1
ATOM 2458 C CA . LEU A 1 310 ? 40.214 -0.756 -72.423 1.00 97.81 310 LEU A CA 1
ATOM 2459 C C . LEU A 1 310 ? 40.465 -2.070 -73.166 1.00 97.81 310 LEU A C 1
ATOM 2461 O O . LEU A 1 310 ? 41.419 -2.143 -73.940 1.00 97.81 310 LEU A O 1
ATOM 2465 N N . GLN A 1 311 ? 39.623 -3.086 -72.964 1.00 97.88 311 GLN A N 1
ATOM 2466 C CA . GLN A 1 311 ? 39.718 -4.344 -73.700 1.00 97.88 311 GLN A CA 1
ATOM 2467 C C . GLN A 1 311 ? 39.471 -4.127 -75.198 1.00 97.88 311 GLN A C 1
ATOM 2469 O O . GLN A 1 311 ? 40.253 -4.617 -76.008 1.00 97.88 311 GLN A O 1
ATOM 2474 N N . SER A 1 312 ? 38.470 -3.320 -75.571 1.00 97.69 312 SER A N 1
ATOM 2475 C CA . SER A 1 312 ? 38.230 -2.955 -76.974 1.00 97.69 312 SER A CA 1
ATOM 2476 C C . SER A 1 312 ? 39.432 -2.241 -77.599 1.00 97.69 312 SER A C 1
ATOM 2478 O O . SER A 1 312 ? 39.802 -2.540 -78.730 1.00 97.69 312 SER A O 1
ATOM 2480 N N . ILE A 1 313 ? 40.079 -1.324 -76.870 1.00 98.06 313 ILE A N 1
ATOM 2481 C CA . ILE A 1 313 ? 41.291 -0.639 -77.350 1.00 98.06 313 ILE A CA 1
ATOM 2482 C C . ILE A 1 313 ? 42.446 -1.630 -77.541 1.00 98.06 313 ILE A C 1
ATOM 2484 O O . ILE A 1 313 ? 43.211 -1.510 -78.498 1.00 98.06 313 ILE A O 1
ATOM 2488 N N . VAL A 1 314 ? 42.607 -2.591 -76.627 1.00 98.31 314 VAL A N 1
ATOM 2489 C CA . VAL A 1 314 ? 43.625 -3.645 -76.753 1.00 98.31 314 VAL A CA 1
ATOM 2490 C C . VAL A 1 314 ? 43.373 -4.492 -77.999 1.00 98.31 314 VAL A C 1
ATOM 2492 O O . VAL A 1 314 ? 44.321 -4.754 -78.738 1.00 98.31 314 VAL A O 1
ATOM 2495 N N . ASP A 1 315 ? 42.122 -4.864 -78.261 1.00 98.06 315 ASP A N 1
ATOM 2496 C CA . ASP A 1 315 ? 41.740 -5.637 -79.445 1.00 98.06 315 ASP A CA 1
ATOM 2497 C C . ASP A 1 315 ? 42.010 -4.846 -80.742 1.00 98.06 315 ASP A C 1
ATOM 2499 O O . ASP A 1 315 ? 42.608 -5.379 -81.681 1.00 98.06 315 ASP A O 1
ATOM 2503 N N . ASP A 1 316 ? 41.673 -3.551 -80.773 1.00 98.25 316 ASP A N 1
ATOM 2504 C CA . ASP A 1 316 ? 41.976 -2.657 -81.900 1.00 98.25 316 ASP A CA 1
ATOM 2505 C C . ASP A 1 316 ? 43.491 -2.535 -82.143 1.00 98.25 316 ASP A C 1
ATOM 2507 O O . ASP A 1 316 ? 43.963 -2.616 -83.281 1.00 98.25 316 ASP A O 1
ATOM 2511 N N . LEU A 1 317 ? 44.285 -2.367 -81.077 1.00 97.44 317 LEU A N 1
ATOM 2512 C CA . LEU A 1 317 ? 45.747 -2.325 -81.173 1.00 97.44 317 LEU A CA 1
ATOM 2513 C C . LEU A 1 317 ? 46.323 -3.653 -81.670 1.00 97.44 317 LEU A C 1
ATOM 2515 O O . LEU A 1 317 ? 47.270 -3.634 -82.455 1.00 97.44 317 LEU A O 1
ATOM 2519 N N . GLN A 1 318 ? 45.759 -4.786 -81.248 1.00 97.56 318 GLN A N 1
ATOM 2520 C CA . GLN A 1 318 ? 46.166 -6.098 -81.742 1.00 97.56 318 GLN A CA 1
ATOM 2521 C C . GLN A 1 318 ? 45.881 -6.231 -83.243 1.00 97.56 318 GLN A C 1
ATOM 2523 O O . GLN A 1 318 ? 46.765 -6.656 -83.981 1.00 97.56 318 GLN A O 1
ATOM 2528 N N . SER A 1 319 ? 44.717 -5.772 -83.716 1.00 97.56 319 SER A N 1
ATOM 2529 C CA . SER A 1 319 ? 44.404 -5.740 -85.152 1.00 97.56 319 SER A CA 1
ATOM 2530 C C . SER A 1 319 ? 45.399 -4.885 -85.943 1.00 97.56 319 SER A C 1
ATOM 2532 O O . SER A 1 319 ? 45.834 -5.289 -87.016 1.00 97.56 319 SER A O 1
ATOM 2534 N N . ILE A 1 320 ? 45.801 -3.719 -85.420 1.00 97.94 320 ILE A N 1
ATOM 2535 C CA . ILE A 1 320 ? 46.816 -2.869 -86.066 1.00 97.94 320 ILE A CA 1
ATOM 2536 C C . ILE A 1 320 ? 48.176 -3.575 -86.118 1.00 97.94 320 ILE A C 1
ATOM 2538 O O . ILE A 1 320 ? 48.898 -3.455 -87.108 1.00 97.94 320 ILE A O 1
ATOM 2542 N N . VAL A 1 321 ? 48.556 -4.286 -85.052 1.00 98.06 321 VAL A N 1
ATOM 2543 C CA . VAL A 1 321 ? 49.797 -5.073 -85.025 1.00 98.06 321 VAL A CA 1
ATOM 2544 C C . VAL A 1 321 ? 49.762 -6.169 -86.089 1.00 98.06 321 VAL A C 1
ATOM 2546 O O . VAL A 1 321 ? 50.749 -6.325 -86.806 1.00 98.06 321 VAL A O 1
ATOM 2549 N N . ASP A 1 322 ? 48.643 -6.877 -86.224 1.00 97.75 322 ASP A N 1
ATOM 2550 C CA . ASP A 1 322 ? 48.464 -7.926 -87.231 1.00 97.75 322 ASP A CA 1
ATOM 2551 C C . ASP A 1 322 ? 48.537 -7.344 -88.660 1.00 97.75 322 ASP A C 1
ATOM 2553 O O . ASP A 1 322 ? 49.242 -7.881 -89.517 1.00 97.75 322 ASP A O 1
ATOM 2557 N N . ASP A 1 323 ? 47.901 -6.192 -88.905 1.00 98.06 323 ASP A N 1
ATOM 2558 C CA . ASP A 1 323 ? 47.987 -5.473 -90.184 1.00 98.06 323 ASP A CA 1
ATOM 2559 C C . ASP A 1 323 ? 49.433 -5.051 -90.508 1.00 98.06 323 ASP A C 1
ATOM 2561 O O . ASP A 1 323 ? 49.902 -5.206 -91.639 1.00 98.06 323 ASP A O 1
ATOM 2565 N N . LEU A 1 324 ? 50.172 -4.534 -89.518 1.00 97.12 324 LEU A N 1
ATOM 2566 C CA . LEU A 1 324 ? 51.581 -4.164 -89.680 1.00 97.12 324 LEU A CA 1
ATOM 2567 C C . LEU A 1 324 ? 52.473 -5.381 -89.953 1.00 97.12 324 LEU A C 1
ATOM 2569 O O . LEU A 1 324 ? 53.400 -5.264 -90.752 1.00 97.12 324 LEU A O 1
ATOM 2573 N N . GLN A 1 325 ? 52.197 -6.532 -89.331 1.00 97.00 325 GLN A N 1
ATOM 2574 C CA . GLN A 1 325 ? 52.892 -7.789 -89.630 1.00 97.00 325 GLN A CA 1
ATOM 2575 C C . GLN A 1 325 ? 52.628 -8.240 -91.069 1.00 97.00 325 GLN A C 1
ATOM 2577 O O . GLN A 1 325 ? 53.571 -8.582 -91.775 1.00 97.00 325 GLN A O 1
ATOM 2582 N N . SER A 1 326 ? 51.381 -8.152 -91.544 1.00 97.25 326 SER A N 1
ATOM 2583 C CA . SER A 1 326 ? 51.056 -8.460 -92.942 1.00 97.25 326 SER A CA 1
ATOM 2584 C C . SER A 1 326 ? 51.785 -7.537 -93.924 1.00 97.25 326 SER A C 1
ATOM 2586 O O . SER A 1 326 ? 52.239 -7.993 -94.971 1.00 97.25 326 SER A O 1
ATOM 2588 N N . ILE A 1 327 ? 51.909 -6.242 -93.609 1.00 97.62 327 ILE A N 1
ATOM 2589 C CA . ILE A 1 327 ? 52.675 -5.295 -94.434 1.00 97.62 327 ILE A CA 1
ATOM 2590 C C . ILE A 1 327 ? 54.171 -5.645 -94.431 1.00 97.62 327 ILE A C 1
ATOM 2592 O O . ILE A 1 327 ? 54.819 -5.539 -95.473 1.00 97.62 327 ILE A O 1
ATOM 2596 N N . ASP A 1 328 ? 54.729 -6.029 -93.281 1.00 97.44 328 ASP A N 1
ATOM 2597 C CA . ASP A 1 328 ? 56.130 -6.451 -93.168 1.00 97.44 328 ASP A CA 1
ATOM 2598 C C . ASP A 1 328 ? 56.404 -7.705 -94.013 1.00 97.44 328 ASP A C 1
ATOM 2600 O O . ASP A 1 328 ? 57.356 -7.720 -94.795 1.00 97.44 328 ASP A O 1
ATOM 2604 N N . ASP A 1 329 ? 55.511 -8.698 -93.960 1.00 97.19 329 ASP A N 1
ATOM 2605 C CA . ASP A 1 329 ? 55.565 -9.905 -94.795 1.00 97.19 329 ASP A CA 1
ATOM 2606 C C . ASP A 1 329 ? 55.508 -9.568 -96.299 1.00 97.19 329 ASP A C 1
ATOM 2608 O O . ASP A 1 329 ? 56.310 -10.076 -97.095 1.00 97.19 329 ASP A O 1
ATOM 2612 N N . ASP A 1 330 ? 54.601 -8.670 -96.702 1.00 97.50 330 ASP A N 1
ATOM 2613 C CA . ASP A 1 330 ? 54.495 -8.187 -98.084 1.00 97.50 330 ASP A CA 1
ATOM 2614 C C . ASP A 1 330 ? 55.783 -7.474 -98.537 1.00 97.50 330 ASP A C 1
ATOM 2616 O O . ASP A 1 330 ? 56.290 -7.715 -99.641 1.00 97.50 330 ASP A O 1
ATOM 2620 N N . LEU A 1 331 ? 56.356 -6.610 -97.689 1.00 96.69 331 LEU A N 1
ATOM 2621 C CA . LEU A 1 331 ? 57.624 -5.928 -97.962 1.00 96.69 331 LEU A CA 1
ATOM 2622 C C . LEU A 1 331 ? 58.788 -6.918 -98.066 1.00 96.69 331 LEU A C 1
ATOM 2624 O O . LEU A 1 331 ? 59.610 -6.784 -98.977 1.00 96.69 331 LEU A O 1
ATOM 2628 N N . GLN A 1 332 ? 58.846 -7.924 -97.193 1.00 96.25 332 GLN A N 1
ATOM 2629 C CA . GLN A 1 332 ? 59.855 -8.978 -97.242 1.00 96.25 332 GLN A CA 1
ATOM 2630 C C . GLN A 1 332 ? 59.753 -9.773 -98.553 1.00 96.25 332 GLN A C 1
ATOM 2632 O O . GLN A 1 332 ? 60.770 -10.003 -99.210 1.00 96.25 332 GLN A O 1
ATOM 2637 N N . SER A 1 333 ? 58.536 -10.085 -99.011 1.00 96.25 333 SER A N 1
ATOM 2638 C CA . SER A 1 333 ? 58.298 -10.717 -100.316 1.00 96.25 333 SER A CA 1
ATOM 2639 C C . SER A 1 333 ? 58.779 -9.851 -101.491 1.00 96.25 333 SER A C 1
ATOM 2641 O O . SER A 1 333 ? 59.426 -10.348 -102.420 1.00 96.25 333 SER A O 1
ATOM 2643 N N . ILE A 1 334 ? 58.523 -8.537 -101.450 1.00 96.94 334 ILE A N 1
ATOM 2644 C CA . ILE A 1 334 ? 59.024 -7.588 -102.458 1.00 96.94 334 ILE A CA 1
ATOM 2645 C C . ILE A 1 334 ? 60.555 -7.562 -102.465 1.00 96.94 334 ILE A C 1
ATOM 2647 O O . ILE A 1 334 ? 61.152 -7.587 -103.544 1.00 96.94 334 ILE A O 1
ATOM 2651 N N . VAL A 1 335 ? 61.189 -7.511 -101.289 1.00 96.81 335 VAL A N 1
ATOM 2652 C CA . VAL A 1 335 ? 62.651 -7.530 -101.138 1.00 96.81 335 VAL A CA 1
ATOM 2653 C C . VAL A 1 335 ? 63.235 -8.819 -101.710 1.00 96.81 335 VAL A C 1
ATOM 2655 O O . VAL A 1 335 ? 64.191 -8.755 -102.484 1.00 96.81 335 VAL A O 1
ATOM 2658 N N . ASP A 1 336 ? 62.643 -9.971 -101.404 1.00 95.75 336 ASP A N 1
ATOM 2659 C CA . ASP A 1 336 ? 63.079 -11.269 -101.922 1.00 95.75 336 ASP A CA 1
ATOM 2660 C C . ASP A 1 336 ? 62.947 -11.343 -103.451 1.00 95.75 336 ASP A C 1
ATOM 2662 O O . ASP A 1 336 ? 63.877 -11.774 -104.142 1.00 95.75 336 ASP A O 1
ATOM 2666 N N . ASN A 1 337 ? 61.841 -10.839 -104.010 1.00 95.62 337 ASN A N 1
ATOM 2667 C CA . ASN A 1 337 ? 61.661 -10.730 -105.458 1.00 95.62 337 ASN A CA 1
ATOM 2668 C C . ASN A 1 337 ? 62.700 -9.788 -106.095 1.00 95.62 337 ASN A C 1
ATOM 2670 O O . ASN A 1 337 ? 63.305 -10.122 -107.114 1.00 95.62 337 ASN A O 1
ATOM 2674 N N . PHE A 1 338 ? 62.966 -8.628 -105.484 1.00 96.00 338 PHE A N 1
ATOM 2675 C CA . PHE A 1 338 ? 64.004 -7.703 -105.945 1.00 96.00 338 PHE A CA 1
ATOM 2676 C C . PHE A 1 338 ? 65.395 -8.343 -105.912 1.00 96.00 338 PHE A C 1
ATOM 2678 O O . PHE A 1 338 ? 66.145 -8.206 -106.878 1.00 96.00 338 PHE A O 1
ATOM 2685 N N . ASN A 1 339 ? 65.732 -9.068 -104.842 1.00 94.75 339 ASN A N 1
ATOM 2686 C CA . ASN A 1 339 ? 66.986 -9.810 -104.728 1.00 94.75 339 ASN A CA 1
ATOM 2687 C C . ASN A 1 339 ? 67.099 -10.875 -105.828 1.00 94.75 339 ASN A C 1
ATOM 2689 O O . ASN A 1 339 ? 68.136 -10.952 -106.484 1.00 94.75 339 ASN A O 1
ATOM 2693 N N . SER A 1 340 ? 66.020 -11.611 -106.118 1.00 94.31 340 SER A N 1
ATOM 2694 C CA . SER A 1 340 ? 65.974 -12.557 -107.241 1.00 94.31 340 SER A CA 1
ATOM 2695 C C . SER A 1 340 ? 66.201 -11.871 -108.595 1.00 94.31 340 SER A C 1
ATOM 2697 O O . SER A 1 340 ? 66.990 -12.352 -109.408 1.00 94.31 340 SER A O 1
ATOM 2699 N N . ILE A 1 341 ? 65.575 -10.712 -108.842 1.00 94.88 341 ILE A N 1
ATOM 2700 C CA . ILE A 1 341 ? 65.806 -9.903 -110.052 1.00 94.88 341 ILE A CA 1
ATOM 2701 C C . ILE A 1 341 ? 67.270 -9.457 -110.138 1.00 94.88 341 ILE A C 1
ATOM 2703 O O . ILE A 1 341 ? 67.886 -9.581 -111.197 1.00 94.88 341 ILE A O 1
ATOM 2707 N N . VAL A 1 342 ? 67.837 -8.947 -109.043 1.00 94.62 342 VAL A N 1
ATOM 2708 C CA . VAL A 1 342 ? 69.240 -8.516 -108.969 1.00 94.62 342 VAL A CA 1
ATOM 2709 C C . VAL A 1 342 ? 70.180 -9.682 -109.260 1.00 94.62 342 VAL A C 1
ATOM 2711 O O . VAL A 1 342 ? 71.129 -9.510 -110.025 1.00 94.62 342 VAL A O 1
ATOM 2714 N N . ASP A 1 343 ? 69.922 -10.862 -108.703 1.00 93.44 343 ASP A N 1
ATOM 2715 C CA . ASP A 1 343 ? 70.731 -12.052 -108.951 1.00 93.44 343 ASP A CA 1
ATOM 2716 C C . ASP A 1 343 ? 70.605 -12.535 -110.403 1.00 93.44 343 ASP A C 1
ATOM 2718 O O . ASP A 1 343 ? 71.626 -12.795 -111.038 1.00 93.44 343 ASP A O 1
ATOM 2722 N N . ASN A 1 344 ? 69.402 -12.515 -110.989 1.00 92.19 344 ASN A N 1
ATOM 2723 C CA . ASN A 1 344 ? 69.203 -12.770 -112.422 1.00 92.19 344 ASN A CA 1
ATOM 2724 C C . ASN A 1 344 ? 69.990 -11.777 -113.300 1.00 92.19 344 ASN A C 1
ATOM 2726 O O . ASN A 1 344 ? 70.636 -12.176 -114.271 1.00 92.19 344 ASN A O 1
ATOM 2730 N N . PHE A 1 345 ? 69.981 -10.483 -112.956 1.00 92.44 345 PHE A N 1
ATOM 2731 C CA . PHE A 1 345 ? 70.778 -9.464 -113.647 1.00 92.44 345 PHE A CA 1
ATOM 2732 C C . PHE A 1 345 ? 72.283 -9.712 -113.500 1.00 92.44 345 PHE A C 1
ATOM 2734 O O . PHE A 1 345 ? 73.003 -9.608 -114.493 1.00 92.44 345 PHE A O 1
ATOM 2741 N N . LYS A 1 346 ? 72.773 -10.059 -112.300 1.00 91.56 346 LYS A N 1
ATOM 2742 C CA . LYS A 1 346 ? 74.186 -10.417 -112.082 1.00 91.56 346 LYS A CA 1
ATOM 2743 C C . LYS A 1 346 ? 74.594 -11.604 -112.955 1.00 91.56 346 LYS A C 1
ATOM 2745 O O . LYS A 1 346 ? 75.626 -11.517 -113.615 1.00 91.56 346 LYS A O 1
ATOM 2750 N N . SER A 1 347 ? 73.784 -12.665 -113.004 1.00 90.50 347 SER A N 1
ATOM 2751 C CA . SER A 1 347 ? 74.024 -13.822 -113.877 1.00 90.50 347 SER A CA 1
ATOM 2752 C C . SER A 1 347 ? 74.055 -13.426 -115.353 1.00 90.50 347 SER A C 1
ATOM 2754 O O . SER A 1 347 ? 74.999 -13.777 -116.050 1.00 90.50 347 SER A O 1
ATOM 2756 N N . SER A 1 348 ? 73.099 -12.615 -115.819 1.00 89.69 348 SER A N 1
ATOM 2757 C CA . SER A 1 348 ? 73.068 -12.147 -117.211 1.00 89.69 348 SER A CA 1
ATOM 2758 C C . SER A 1 348 ? 74.277 -11.274 -117.582 1.00 89.69 348 SER A C 1
ATOM 2760 O O . SER A 1 348 ? 74.796 -11.384 -118.693 1.00 89.69 348 SER A O 1
ATOM 2762 N N . VAL A 1 349 ? 74.753 -10.420 -116.668 1.00 88.81 349 VAL A N 1
ATOM 2763 C CA . VAL A 1 349 ? 75.977 -9.626 -116.864 1.00 88.81 349 VAL A CA 1
ATOM 2764 C C . VAL A 1 349 ? 77.209 -10.526 -116.942 1.00 88.81 349 VAL A C 1
ATOM 2766 O O . VAL A 1 349 ? 78.072 -10.290 -117.788 1.00 88.81 349 VAL A O 1
ATOM 2769 N N . GLU A 1 350 ? 77.294 -11.549 -116.091 1.00 85.19 350 GLU A N 1
ATOM 2770 C CA . GLU A 1 350 ? 78.402 -12.505 -116.109 1.00 85.19 350 GLU A CA 1
ATOM 2771 C C . GLU A 1 350 ? 78.402 -13.343 -117.398 1.00 85.19 350 GLU A C 1
ATOM 2773 O O . GLU A 1 350 ? 79.439 -13.454 -118.051 1.00 85.19 350 GLU A O 1
ATOM 2778 N N . ASP A 1 351 ? 77.234 -13.816 -117.847 1.00 86.69 351 ASP A N 1
ATOM 2779 C CA . ASP A 1 351 ? 77.071 -14.495 -119.139 1.00 86.69 351 ASP A CA 1
ATOM 2780 C C . ASP A 1 351 ? 77.554 -13.611 -120.303 1.00 86.69 351 ASP A C 1
ATOM 2782 O O . ASP A 1 351 ? 78.306 -14.058 -121.174 1.00 86.69 351 ASP A O 1
ATOM 2786 N N . TYR A 1 352 ? 77.182 -12.324 -120.304 1.00 82.69 352 TYR A N 1
ATOM 2787 C CA . TYR A 1 352 ? 77.616 -11.362 -121.323 1.00 82.69 352 TYR A CA 1
ATOM 2788 C C . TYR A 1 352 ? 79.128 -11.094 -121.268 1.00 82.69 352 TYR A C 1
ATOM 2790 O O . TYR A 1 352 ? 79.762 -10.855 -122.298 1.00 82.69 352 TYR A O 1
ATOM 2798 N N . ARG A 1 353 ? 79.721 -11.135 -120.069 1.00 79.56 353 ARG A N 1
ATOM 2799 C CA . ARG A 1 353 ? 81.163 -10.971 -119.857 1.00 79.56 353 ARG A CA 1
ATOM 2800 C C . ARG A 1 353 ? 81.962 -12.159 -120.391 1.00 79.56 353 ARG A C 1
ATOM 2802 O O . ARG A 1 353 ? 83.049 -11.936 -120.908 1.00 79.56 353 ARG A O 1
ATOM 2809 N N . ILE A 1 354 ? 81.429 -13.380 -120.300 1.00 82.56 354 ILE A N 1
ATOM 2810 C CA . ILE A 1 354 ? 82.055 -14.608 -120.825 1.00 82.56 354 ILE A CA 1
ATOM 2811 C C . ILE A 1 354 ? 82.002 -14.667 -122.366 1.00 82.56 354 ILE A C 1
ATOM 2813 O O . ILE A 1 354 ? 82.884 -15.260 -122.984 1.00 82.56 354 ILE A O 1
ATOM 2817 N N . MET A 1 355 ? 80.999 -14.051 -123.007 1.00 75.44 355 MET A N 1
ATOM 2818 C CA . MET A 1 355 ? 80.850 -14.041 -124.476 1.00 75.44 355 MET A CA 1
ATOM 2819 C C . MET A 1 355 ? 81.797 -13.085 -125.230 1.00 75.44 355 MET A C 1
ATOM 2821 O O . MET A 1 355 ? 81.868 -13.165 -126.458 1.00 75.44 355 MET A O 1
ATOM 2825 N N . ARG A 1 356 ? 82.488 -12.172 -124.539 1.00 58.44 356 ARG A N 1
ATOM 2826 C CA . ARG A 1 356 ? 83.397 -11.168 -125.120 1.00 58.44 356 ARG A CA 1
ATOM 2827 C C . ARG A 1 356 ? 84.852 -11.542 -124.880 1.00 58.44 356 ARG A C 1
ATOM 2829 O O . ARG A 1 356 ? 85.657 -11.293 -125.807 1.00 58.44 356 ARG A O 1
#

Foldseek 3Di:
DVLVVLVVVLVVLVVVCVVPVDPVSVVVSVVSVVVSVVVVVVVVVVVVCLLPDDPPPPPCCPSPVSVVVVVVVVPPDPPDDDFDDDPNDTDPDPVVVVVVVCVVCVVVPDDPDPDDPVNVVVVPPDDDDDDDDDDDDDDDDDDDDDDDDDDDDDDDPVVVVVVVVVVVVVVVVVVVVVVVVVVVVVVVVVVVVVVVVVVVVVVVVVVVVVVVVVVVVVVVVVVVVVVVVVVVVVVVVVVVVVVVVVVVVVVVVVVVVVVVVVVVVVVVVVVVVVVVVVVVVVVVVVVVVVVVVVVVVVVVVVVVVVVVVVVVVVVVVVVVVVVVVVVVVVVVVVVVVVVVVVVVVVVVVVVVVVVD

Organism: Mytilus edulis (NCBI:txid6550)